Protein AF-0000000083466603 (afdb_homodimer)

Organism: Laodelphax striatellus (NCBI:txid195883)

InterPro domains:
  IPR038976 Protein snakeskin [PTHR36692] (3-126)
  IPR056677 Domain of unknown function DUF7775 [PF24985] (8-87)

Radius of gyration: 18.46 Å; Cα contacts (8 Å, |Δi|>4): 358; chains: 2; bounding box: 41×49×35 Å

Structure (mmCIF, N/CA/C/O backbone):
data_AF-0000000083466603-model_v1
#
loop_
_entity.id
_entity.type
_entity.pdbx_description
1 polymer 'DUF7775 domain-containing protein'
#
loop_
_atom_site.group_PDB
_atom_site.id
_atom_site.type_symbol
_atom_site.label_atom_id
_atom_site.label_alt_id
_atom_site.label_comp_id
_atom_site.label_asym_id
_atom_site.label_entity_id
_atom_site.label_seq_id
_atom_site.pdbx_PDB_ins_code
_atom_site.Cartn_x
_atom_site.Cartn_y
_atom_site.Cartn_z
_atom_site.occupancy
_atom_site.B_iso_or_equiv
_atom_site.auth_seq_id
_atom_site.auth_comp_id
_atom_site.auth_asym_id
_atom_site.auth_atom_id
_atom_site.pdbx_PDB_model_num
ATOM 1 N N . MET A 1 1 ? -15.195 -16.047 -21.062 1 52.66 1 MET A N 1
ATOM 2 C CA . MET A 1 1 ? -15.336 -17.016 -19.969 1 52.66 1 MET A CA 1
ATOM 3 C C . MET A 1 1 ? -16.391 -16.578 -18.969 1 52.66 1 MET A C 1
ATOM 5 O O . MET A 1 1 ? -16.625 -15.375 -18.797 1 52.66 1 MET A O 1
ATOM 9 N N . PRO A 1 2 ? -17.375 -17.344 -18.469 1 66.88 2 PRO A N 1
ATOM 10 C CA . PRO A 1 2 ? -18.359 -16.875 -17.5 1 66.88 2 PRO A CA 1
ATOM 11 C C . PRO A 1 2 ? -17.734 -16.188 -16.297 1 66.88 2 PRO A C 1
ATOM 13 O O . PRO A 1 2 ? -16.672 -16.594 -15.828 1 66.88 2 PRO A O 1
ATOM 16 N N . VAL A 1 3 ? -18.156 -15 -16.109 1 80 3 VAL A N 1
ATOM 17 C CA . VAL A 1 3 ? -17.656 -14.211 -14.984 1 80 3 VAL A CA 1
ATOM 18 C C . VAL A 1 3 ? -17.938 -14.953 -13.672 1 80 3 VAL A C 1
ATOM 20 O O . VAL A 1 3 ? -19.094 -15.211 -13.328 1 80 3 VAL A O 1
ATOM 23 N N . SER A 1 4 ? -16.859 -15.406 -13.023 1 90.38 4 SER A N 1
ATOM 24 C CA . SER A 1 4 ? -16.969 -16.141 -11.766 1 90.38 4 SER A CA 1
ATOM 25 C C . SER A 1 4 ? -17.312 -15.195 -10.617 1 90.38 4 SER A C 1
ATOM 27 O O . SER A 1 4 ? -17.219 -13.969 -10.758 1 90.38 4 SER A O 1
ATOM 29 N N . ARG A 1 5 ? -17.906 -15.711 -9.57 1 93.25 5 ARG A N 1
ATOM 30 C CA . ARG A 1 5 ? -18.156 -14.93 -8.359 1 93.25 5 ARG A CA 1
ATOM 31 C C . ARG A 1 5 ? -16.875 -14.273 -7.855 1 93.25 5 ARG A C 1
ATOM 33 O O . ARG A 1 5 ? -16.906 -13.133 -7.398 1 93.25 5 ARG A O 1
ATOM 40 N N . LEU A 1 6 ? -15.828 -14.922 -7.961 1 93.94 6 LEU A N 1
ATOM 41 C CA . LEU A 1 6 ? -14.539 -14.383 -7.539 1 93.94 6 LEU A CA 1
ATOM 42 C C . LEU A 1 6 ? -14.148 -13.172 -8.383 1 93.94 6 LEU A C 1
ATOM 44 O O . LEU A 1 6 ? -13.617 -12.195 -7.859 1 93.94 6 LEU A O 1
ATOM 48 N N . THR A 1 7 ? -14.375 -13.227 -9.633 1 95.12 7 THR A N 1
ATOM 49 C CA . THR A 1 7 ? -14.086 -12.102 -10.516 1 95.12 7 THR A CA 1
ATOM 50 C C . THR A 1 7 ? -14.898 -10.875 -10.109 1 95.12 7 THR A C 1
ATOM 52 O O . THR A 1 7 ? -14.375 -9.758 -10.102 1 95.12 7 THR A O 1
ATOM 55 N N . VAL A 1 8 ? -16.094 -11.102 -9.805 1 96.69 8 VAL A N 1
ATOM 56 C CA . VAL A 1 8 ? -16.984 -10.008 -9.406 1 96.69 8 VAL A CA 1
ATOM 57 C C . VAL A 1 8 ? -16.453 -9.367 -8.117 1 96.69 8 VAL A C 1
ATOM 59 O O . VAL A 1 8 ? -16.422 -8.141 -8 1 96.69 8 VAL A O 1
ATOM 62 N N . VAL A 1 9 ? -16.109 -10.125 -7.195 1 97.94 9 VAL A N 1
ATOM 63 C CA . VAL A 1 9 ? -15.625 -9.641 -5.91 1 97.94 9 VAL A CA 1
ATOM 64 C C . VAL A 1 9 ? -14.328 -8.852 -6.113 1 97.94 9 VAL A C 1
ATOM 66 O O . VAL A 1 9 ? -14.156 -7.766 -5.559 1 97.94 9 VAL A O 1
ATOM 69 N N . LYS A 1 10 ? -13.477 -9.391 -6.898 1 97.81 10 LYS A N 1
ATOM 70 C CA . LYS A 1 10 ? -12.211 -8.711 -7.156 1 97.81 10 LYS A CA 1
ATOM 71 C C . LYS A 1 10 ? -12.43 -7.402 -7.906 1 97.81 10 LYS A C 1
ATOM 73 O O . LYS A 1 10 ? -11.688 -6.434 -7.711 1 97.81 10 LYS A O 1
ATOM 78 N N . PHE A 1 11 ? -13.414 -7.379 -8.789 1 98.25 11 PHE A N 1
ATOM 79 C CA . PHE A 1 11 ? -13.758 -6.156 -9.508 1 98.25 11 PHE A CA 1
ATOM 80 C C . PHE A 1 11 ? -14.312 -5.109 -8.547 1 98.25 11 PHE A C 1
ATOM 82 O O . PHE A 1 11 ? -13.977 -3.928 -8.641 1 98.25 11 PHE A O 1
ATOM 89 N N . ALA A 1 12 ? -15.148 -5.504 -7.684 1 98.69 12 ALA A N 1
ATOM 90 C CA . ALA A 1 12 ? -15.688 -4.605 -6.664 1 98.69 12 ALA A CA 1
ATOM 91 C C . ALA A 1 12 ? -14.57 -4.039 -5.785 1 98.69 12 ALA A C 1
ATOM 93 O O . ALA A 1 12 ? -14.562 -2.844 -5.484 1 98.69 12 ALA A O 1
ATOM 94 N N . GLU A 1 13 ? -13.633 -4.883 -5.328 1 98.94 13 GLU A N 1
ATOM 95 C CA . GLU A 1 13 ? -12.477 -4.43 -4.562 1 98.94 13 GLU A CA 1
ATOM 96 C C . GLU A 1 13 ? -11.711 -3.342 -5.305 1 98.94 13 GLU A C 1
ATOM 98 O O . GLU A 1 13 ? -11.289 -2.35 -4.703 1 98.94 13 GLU A O 1
ATOM 103 N N . LEU A 1 14 ? -11.539 -3.559 -6.539 1 98.88 14 LEU A N 1
ATOM 104 C CA . LEU A 1 14 ? -10.75 -2.633 -7.348 1 98.88 14 LEU A CA 1
ATOM 105 C C . LEU A 1 14 ? -11.43 -1.269 -7.422 1 98.88 14 LEU A C 1
ATOM 107 O O . LEU A 1 14 ? -10.797 -0.242 -7.168 1 98.88 14 LEU A O 1
ATOM 111 N N . ILE A 1 15 ? -12.688 -1.208 -7.773 1 98.88 15 ILE A N 1
ATOM 112 C CA . ILE A 1 15 ? -13.422 0.044 -7.926 1 98.88 15 ILE A CA 1
ATOM 113 C C . ILE A 1 15 ? -13.445 0.795 -6.594 1 98.88 15 ILE A C 1
ATOM 115 O O . ILE A 1 15 ? -13.148 1.99 -6.543 1 98.88 15 ILE A O 1
ATOM 119 N N . LEU A 1 16 ? -13.766 0.105 -5.543 1 98.94 16 LEU A N 1
ATOM 120 C CA . LEU A 1 16 ? -13.844 0.742 -4.234 1 98.94 16 LEU A CA 1
ATOM 121 C C . LEU A 1 16 ? -12.484 1.291 -3.811 1 98.94 16 LEU A C 1
ATOM 123 O O . LEU A 1 16 ? -12.391 2.414 -3.309 1 98.94 16 LEU A O 1
ATOM 127 N N . ALA A 1 17 ? -11.414 0.474 -3.979 1 98.94 17 ALA A N 1
ATOM 128 C CA . ALA A 1 17 ? -10.078 0.918 -3.582 1 98.94 17 ALA A CA 1
ATOM 129 C C . ALA A 1 17 ? -9.695 2.205 -4.309 1 98.94 17 ALA A C 1
ATOM 131 O O . ALA A 1 17 ? -9.156 3.131 -3.697 1 98.94 17 ALA A O 1
ATOM 132 N N . ILE A 1 18 ? -9.977 2.348 -5.59 1 98.88 18 ILE A N 1
ATOM 133 C CA . ILE A 1 18 ? -9.617 3.514 -6.391 1 98.88 18 ILE A CA 1
ATOM 134 C C . ILE A 1 18 ? -10.438 4.723 -5.941 1 98.88 18 ILE A C 1
ATOM 136 O O . ILE A 1 18 ? -9.891 5.805 -5.719 1 98.88 18 ILE A O 1
ATOM 140 N N . VAL A 1 19 ? -11.703 4.559 -5.801 1 98.94 19 VAL A N 1
ATOM 141 C CA . VAL A 1 19 ? -12.594 5.648 -5.43 1 98.94 19 VAL A CA 1
ATOM 142 C C . VAL A 1 19 ? -12.219 6.176 -4.047 1 98.94 19 VAL A C 1
ATOM 144 O O . VAL A 1 19 ? -12.102 7.391 -3.85 1 98.94 19 VAL A O 1
ATOM 147 N N . ILE A 1 20 ? -11.992 5.285 -3.08 1 98.94 20 ILE A N 1
ATOM 148 C CA . ILE A 1 20 ? -11.672 5.695 -1.716 1 98.94 20 ILE A CA 1
ATOM 149 C C . ILE A 1 20 ? -10.328 6.414 -1.693 1 98.94 20 ILE A C 1
ATOM 151 O O . ILE A 1 20 ? -10.164 7.41 -0.985 1 98.94 20 ILE A O 1
ATOM 155 N N . ALA A 1 21 ? -9.352 5.902 -2.432 1 98.88 21 ALA A N 1
ATOM 156 C CA . ALA A 1 21 ? -8.055 6.559 -2.518 1 98.88 21 ALA A CA 1
ATOM 157 C C . ALA A 1 21 ? -8.188 7.984 -3.039 1 98.88 21 ALA A C 1
ATOM 159 O O . ALA A 1 21 ? -7.547 8.906 -2.529 1 98.88 21 ALA A O 1
ATOM 160 N N . PHE A 1 22 ? -9.016 8.18 -4.027 1 98.44 22 PHE A N 1
ATOM 161 C CA . PHE A 1 22 ? -9.219 9.5 -4.594 1 98.44 22 PHE A CA 1
ATOM 162 C C . PHE A 1 22 ? -9.898 10.422 -3.59 1 98.44 22 PHE A C 1
ATOM 164 O O . PHE A 1 22 ? -9.516 11.586 -3.441 1 98.44 22 PHE A O 1
ATOM 171 N N . ILE A 1 23 ? -10.914 9.945 -2.891 1 98.62 23 ILE A N 1
ATOM 172 C CA . ILE A 1 23 ? -11.617 10.75 -1.898 1 98.62 23 ILE A CA 1
ATOM 173 C C . ILE A 1 23 ? -10.656 11.141 -0.779 1 98.62 23 ILE A C 1
ATOM 175 O O . ILE A 1 23 ? -10.734 12.25 -0.245 1 98.62 23 ILE A O 1
ATOM 179 N N . HIS A 1 24 ? -9.781 10.234 -0.391 1 98.44 24 HIS A N 1
ATOM 180 C CA . HIS A 1 24 ? -8.852 10.516 0.697 1 98.44 24 HIS A CA 1
ATOM 181 C C . HIS A 1 24 ? -7.934 11.688 0.356 1 98.44 24 HIS A C 1
ATOM 183 O O . HIS A 1 24 ? -7.559 12.461 1.236 1 98.44 24 HIS A O 1
ATOM 189 N N . ASN A 1 25 ? -7.617 11.797 -0.947 1 96.81 25 ASN A N 1
ATOM 190 C CA . ASN A 1 25 ? -6.773 12.914 -1.354 1 96.81 25 ASN A CA 1
ATOM 191 C C . ASN A 1 25 ? -7.445 14.258 -1.071 1 96.81 25 ASN A C 1
ATOM 193 O O . ASN A 1 25 ? -6.77 15.242 -0.773 1 96.81 25 ASN A O 1
ATOM 197 N N . SER A 1 26 ? -8.75 14.359 -1.043 1 96.19 26 SER A N 1
ATOM 198 C CA . SER A 1 26 ? -9.492 15.594 -0.834 1 96.19 26 SER A CA 1
ATOM 199 C C . SER A 1 26 ? -9.938 15.734 0.618 1 96.19 26 SER A C 1
ATOM 201 O O . SER A 1 26 ? -10.492 16.766 1.008 1 96.19 26 SER A O 1
ATOM 203 N N . THR A 1 27 ? -9.766 14.672 1.359 1 97.38 27 THR A N 1
ATOM 204 C CA . THR A 1 27 ? -10.164 14.672 2.766 1 97.38 27 THR A CA 1
ATOM 205 C C . THR A 1 27 ? -9 14.227 3.648 1 97.38 27 THR A C 1
ATOM 207 O O . THR A 1 27 ? -9.18 13.391 4.539 1 97.38 27 THR A O 1
ATOM 210 N N . PHE A 1 28 ? -7.891 14.711 3.357 1 96.81 28 PHE A N 1
ATOM 211 C CA . PHE A 1 28 ? -6.668 14.305 4.043 1 96.81 28 PHE A CA 1
ATOM 212 C C . PHE A 1 28 ? -6.621 14.883 5.453 1 96.81 28 PHE A C 1
ATOM 214 O O . PHE A 1 28 ? -5.879 15.828 5.715 1 96.81 28 PHE A O 1
ATOM 221 N N . GLU A 1 29 ? -7.406 14.281 6.402 1 96 29 GLU A N 1
ATOM 222 C CA . GLU A 1 29 ? -7.551 14.703 7.793 1 96 29 GLU A CA 1
ATOM 223 C C . GLU A 1 29 ? -7.625 13.5 8.727 1 96 29 GLU A C 1
ATOM 225 O O . GLU A 1 29 ? -8.148 12.445 8.352 1 96 29 GLU A O 1
ATOM 230 N N . ALA A 1 30 ? -7.098 13.633 9.898 1 95.81 30 ALA A N 1
ATOM 231 C CA . ALA A 1 30 ? -7.199 12.656 10.984 1 95.81 30 ALA A CA 1
ATOM 232 C C . ALA A 1 30 ? -6.891 13.297 12.328 1 95.81 30 ALA A C 1
ATOM 234 O O . ALA A 1 30 ? -6.543 14.484 12.398 1 95.81 30 ALA A O 1
ATOM 235 N N . SER A 1 31 ? -7.102 12.516 13.367 1 94.75 31 SER A N 1
ATOM 236 C CA . SER A 1 31 ? -6.914 13.039 14.719 1 94.75 31 SER A CA 1
ATOM 237 C C . SER A 1 31 ? -5.434 13.18 15.055 1 94.75 31 SER A C 1
ATOM 239 O O . SER A 1 31 ? -5.062 13.961 15.938 1 94.75 31 SER A O 1
ATOM 241 N N . GLY A 1 32 ? -4.562 12.422 14.359 1 95.44 32 GLY A N 1
ATOM 242 C CA . GLY A 1 32 ? -3.131 12.469 14.602 1 95.44 32 GLY A CA 1
ATOM 243 C C . GLY A 1 32 ? -2.309 11.922 13.453 1 95.44 32 GLY A C 1
ATOM 244 O O . GLY A 1 32 ? -2.863 11.438 12.461 1 95.44 32 GLY A O 1
ATOM 245 N N . THR A 1 33 ? -1.053 12.039 13.547 1 95.31 33 THR A N 1
ATOM 246 C CA . THR A 1 33 ? -0.126 11.656 12.484 1 95.31 33 THR A CA 1
ATOM 247 C C . THR A 1 33 ? -0.183 10.156 12.227 1 95.31 33 THR A C 1
ATOM 249 O O . THR A 1 33 ? -0.12 9.719 11.07 1 95.31 33 THR A O 1
ATOM 252 N N . PHE A 1 34 ? -0.279 9.43 13.297 1 96.69 34 PHE A N 1
ATOM 253 C CA . PHE A 1 34 ? -0.33 7.98 13.133 1 96.69 34 PHE A CA 1
ATOM 254 C C . PHE A 1 34 ? -1.557 7.57 12.32 1 96.69 34 PHE A C 1
ATOM 256 O O . PHE A 1 34 ? -1.46 6.742 11.414 1 96.69 34 PHE A O 1
ATOM 263 N N . GLU A 1 35 ? -2.678 8.094 12.656 1 97.94 35 GLU A N 1
ATOM 264 C CA . GLU A 1 35 ? -3.906 7.777 11.938 1 97.94 35 GLU A CA 1
ATOM 265 C C . GLU A 1 35 ? -3.822 8.227 10.477 1 97.94 35 GLU A C 1
ATOM 267 O O . GLU A 1 35 ? -4.305 7.535 9.578 1 97.94 35 GLU A O 1
ATOM 272 N N . LEU A 1 36 ? -3.26 9.43 10.289 1 97.69 36 LEU A N 1
ATOM 273 C CA . LEU A 1 36 ? -3.098 9.93 8.93 1 97.69 36 LEU A CA 1
ATOM 274 C C . LEU A 1 36 ? -2.227 8.992 8.102 1 97.69 36 LEU A C 1
ATOM 276 O O . LEU A 1 36 ? -2.527 8.734 6.938 1 97.69 36 LEU A O 1
ATOM 280 N N . TYR A 1 37 ? -1.163 8.508 8.719 1 98.44 37 TYR A N 1
ATOM 281 C CA . TYR A 1 37 ? -0.258 7.559 8.078 1 98.44 37 TYR A CA 1
ATOM 282 C C . TYR A 1 37 ? -0.973 6.254 7.762 1 98.44 37 TYR A C 1
ATOM 284 O O . TYR A 1 37 ? -0.887 5.746 6.641 1 98.44 37 TYR A O 1
ATOM 292 N N . LEU A 1 38 ? -1.715 5.738 8.703 1 98.75 38 LEU A N 1
ATOM 293 C CA . LEU A 1 38 ? -2.445 4.488 8.539 1 98.75 38 LEU A CA 1
ATOM 294 C C . LEU A 1 38 ? -3.477 4.602 7.422 1 98.75 38 LEU A C 1
ATOM 296 O O . LEU A 1 38 ? -3.586 3.709 6.578 1 98.75 38 LEU A O 1
ATOM 300 N N . LEU A 1 39 ? -4.18 5.688 7.387 1 98.94 39 LEU A N 1
ATOM 301 C CA . LEU A 1 39 ? -5.199 5.895 6.371 1 98.94 39 LEU A CA 1
ATOM 302 C C . LEU A 1 39 ? -4.574 5.969 4.98 1 98.94 39 LEU A C 1
ATOM 304 O O . LEU A 1 39 ? -5.047 5.312 4.047 1 98.94 39 LEU A O 1
ATOM 308 N N . ALA A 1 40 ? -3.543 6.754 4.84 1 98.81 40 ALA A N 1
ATOM 309 C CA . ALA A 1 40 ? -2.896 6.93 3.541 1 98.81 40 ALA A CA 1
ATOM 310 C C . ALA A 1 40 ? -2.281 5.617 3.055 1 98.81 40 ALA A C 1
ATOM 312 O O . ALA A 1 40 ? -2.395 5.273 1.876 1 98.81 40 ALA A O 1
ATOM 313 N N . ALA A 1 41 ? -1.606 4.93 3.965 1 98.88 41 ALA A N 1
ATOM 314 C CA . ALA A 1 41 ? -1.047 3.619 3.646 1 98.88 41 ALA A CA 1
ATOM 315 C C . ALA A 1 41 ? -2.141 2.645 3.221 1 98.88 41 ALA A C 1
ATOM 317 O O . ALA A 1 41 ? -1.959 1.874 2.275 1 98.88 41 ALA A O 1
ATOM 318 N N . THR A 1 42 ? -3.217 2.633 3.945 1 98.94 42 THR A N 1
ATOM 319 C CA . THR A 1 42 ? -4.324 1.737 3.639 1 98.94 42 THR A CA 1
ATOM 320 C C . THR A 1 42 ? -4.918 2.057 2.27 1 98.94 42 THR A C 1
ATOM 322 O O . THR A 1 42 ? -4.965 1.192 1.392 1 98.94 42 THR A O 1
ATOM 325 N N . PHE A 1 43 ? -5.277 3.287 2.049 1 98.94 43 PHE A N 1
ATOM 326 C CA . PHE A 1 43 ? -6.035 3.648 0.856 1 98.94 43 PHE A CA 1
ATOM 327 C C . PHE A 1 43 ? -5.133 3.672 -0.372 1 98.94 43 PHE A C 1
ATOM 329 O O . PHE A 1 43 ? -5.504 3.16 -1.431 1 98.94 43 PHE A O 1
ATOM 336 N N . GLY A 1 44 ? -4.031 4.273 -0.261 1 98.88 44 GLY A N 1
ATOM 337 C CA . GLY A 1 44 ? -3.111 4.277 -1.386 1 98.88 44 GLY A CA 1
ATOM 338 C C . GLY A 1 44 ? -2.445 2.936 -1.619 1 98.88 44 GLY A C 1
ATOM 339 O O . GLY A 1 44 ? -2.324 2.488 -2.762 1 98.88 44 GLY A O 1
ATOM 340 N N . GLY A 1 45 ? -1.95 2.342 -0.489 1 98.88 45 GLY A N 1
ATOM 341 C CA . GLY A 1 45 ? -1.294 1.049 -0.586 1 98.88 45 GLY A CA 1
ATOM 342 C C . GLY A 1 45 ? -2.189 -0.033 -1.159 1 98.88 45 GLY A C 1
ATOM 343 O O . GLY A 1 45 ? -1.792 -0.753 -2.078 1 98.88 45 GLY A O 1
ATOM 344 N N . PHE A 1 46 ? -3.387 -0.14 -0.695 1 98.94 46 PHE A N 1
ATOM 345 C CA . PHE A 1 46 ? -4.266 -1.215 -1.139 1 98.94 46 PHE A CA 1
ATOM 346 C C . PHE A 1 46 ? -4.84 -0.912 -2.52 1 98.94 46 PHE A C 1
ATOM 348 O O . PHE A 1 46 ? -5.289 -1.818 -3.223 1 98.94 46 PHE A O 1
ATOM 355 N N . ALA A 1 47 ? -4.879 0.36 -2.955 1 98.94 47 ALA A N 1
ATOM 356 C CA . ALA A 1 47 ? -5.172 0.592 -4.367 1 98.94 47 ALA A CA 1
ATOM 357 C C . ALA A 1 47 ? -4.164 -0.128 -5.262 1 98.94 47 ALA A C 1
ATOM 359 O O . ALA A 1 47 ? -4.551 -0.803 -6.219 1 98.94 47 ALA A O 1
ATOM 360 N N . ILE A 1 48 ? -2.91 -0.067 -4.914 1 98.94 48 ILE A N 1
ATOM 361 C CA . ILE A 1 48 ? -1.86 -0.717 -5.691 1 98.94 48 ILE A CA 1
ATOM 362 C C . ILE A 1 48 ? -1.996 -2.234 -5.574 1 98.94 48 ILE A C 1
ATOM 364 O O . ILE A 1 48 ? -1.921 -2.949 -6.574 1 98.94 48 ILE A O 1
ATOM 368 N N . ILE A 1 49 ? -2.221 -2.75 -4.34 1 98.94 49 ILE A N 1
ATOM 369 C CA . ILE A 1 49 ? -2.316 -4.184 -4.086 1 98.94 49 ILE A CA 1
ATOM 370 C C . ILE A 1 49 ? -3.455 -4.777 -4.91 1 98.94 49 ILE A C 1
ATOM 372 O O . ILE A 1 49 ? -3.281 -5.805 -5.574 1 98.94 49 ILE A O 1
ATOM 376 N N . VAL A 1 50 ? -4.59 -4.137 -4.941 1 98.88 50 VAL A N 1
ATOM 377 C CA . VAL A 1 50 ? -5.77 -4.711 -5.586 1 98.88 50 VAL A CA 1
ATOM 378 C C . VAL A 1 50 ? -5.629 -4.602 -7.102 1 98.88 50 VAL A C 1
ATOM 380 O O . VAL A 1 50 ? -6.094 -5.477 -7.84 1 98.88 50 VAL A O 1
ATOM 383 N N . ILE A 1 51 ? -5 -3.523 -7.617 1 98.88 51 ILE A N 1
ATOM 384 C CA . ILE A 1 51 ? -4.707 -3.469 -9.047 1 98.88 51 ILE A CA 1
ATOM 385 C C . ILE A 1 51 ? -3.846 -4.664 -9.438 1 98.88 51 ILE A C 1
ATOM 387 O O . ILE A 1 51 ? -4.125 -5.336 -10.438 1 98.88 51 ILE A O 1
ATOM 391 N N . GLY A 1 52 ? -2.805 -5.016 -8.695 1 98.5 52 GLY A N 1
ATOM 392 C CA . GLY A 1 52 ? -1.936 -6.148 -8.969 1 98.5 52 GLY A CA 1
ATOM 393 C C . GLY A 1 52 ? -2.662 -7.48 -8.938 1 98.5 52 GLY A C 1
ATOM 394 O O . GLY A 1 52 ? -2.514 -8.297 -9.852 1 98.5 52 GLY A O 1
ATOM 395 N N . THR A 1 53 ? -3.408 -7.715 -7.898 1 98.06 53 THR A N 1
ATOM 396 C CA . THR A 1 53 ? -4.102 -8.992 -7.777 1 98.06 53 THR A CA 1
ATOM 397 C C . THR A 1 53 ? -5.164 -9.141 -8.859 1 98.06 53 THR A C 1
ATOM 399 O O . THR A 1 53 ? -5.402 -10.242 -9.359 1 98.06 53 THR A O 1
ATOM 402 N N . PHE A 1 54 ? -5.82 -7.996 -9.203 1 97.5 54 PHE A N 1
ATOM 403 C CA . PHE A 1 54 ? -6.812 -8.023 -10.273 1 97.5 54 PHE A CA 1
ATOM 404 C C . PHE A 1 54 ? -6.156 -8.328 -11.617 1 97.5 54 PHE A C 1
ATOM 406 O O . PHE A 1 54 ? -6.695 -9.094 -12.422 1 97.5 54 PHE A O 1
ATOM 413 N N . LEU A 1 55 ? -5.023 -7.707 -11.875 1 96.5 55 LEU A N 1
ATOM 414 C CA . LEU A 1 55 ? -4.266 -7.988 -13.094 1 96.5 55 LEU A CA 1
ATOM 415 C C . LEU A 1 55 ? -3.928 -9.469 -13.188 1 96.5 55 LEU A C 1
ATOM 417 O O . LEU A 1 55 ? -4.074 -10.078 -14.258 1 96.5 55 LEU A O 1
ATOM 421 N N . GLY A 1 56 ? -3.457 -10.078 -12.109 1 96.31 56 GLY A N 1
ATOM 422 C CA . GLY A 1 56 ? -3.207 -11.516 -12.094 1 96.31 56 GLY A CA 1
ATOM 423 C C . GLY A 1 56 ? -4.445 -12.336 -12.383 1 96.31 56 GLY A C 1
ATOM 424 O O . GLY A 1 56 ? -4.391 -13.305 -13.148 1 96.31 56 GLY A O 1
ATOM 425 N N . HIS A 1 57 ? -5.488 -11.953 -11.805 1 95.12 57 HIS A N 1
ATOM 426 C CA . HIS A 1 57 ? -6.742 -12.688 -11.945 1 95.12 57 HIS A CA 1
ATOM 427 C C . HIS A 1 57 ? -7.238 -12.656 -13.383 1 95.12 57 HIS A C 1
ATOM 429 O O . HIS A 1 57 ? -7.562 -13.703 -13.953 1 95.12 57 HIS A O 1
ATOM 435 N N . ILE A 1 58 ? -7.238 -11.594 -14.031 1 94.31 58 ILE A N 1
ATOM 436 C CA . ILE A 1 58 ? -7.867 -11.453 -15.344 1 94.31 58 ILE A CA 1
ATOM 437 C C . ILE A 1 58 ? -6.934 -11.992 -16.422 1 94.31 58 ILE A C 1
ATOM 439 O O . ILE A 1 58 ? -7.367 -12.273 -17.547 1 94.31 58 ILE A O 1
ATOM 443 N N . THR A 1 59 ? -5.66 -12.102 -16.109 1 94.56 59 THR A N 1
ATOM 444 C CA . THR A 1 59 ? -4.719 -12.625 -17.094 1 94.56 59 THR A CA 1
ATOM 445 C C . THR A 1 59 ? -4.562 -14.133 -16.938 1 94.56 59 THR A C 1
ATOM 447 O O . THR A 1 59 ? -3.738 -14.75 -17.609 1 94.56 59 THR A O 1
ATOM 450 N N . GLY A 1 60 ? -5.289 -14.727 -16.016 1 93.75 60 GLY A N 1
ATOM 451 C CA . GLY A 1 60 ? -5.293 -16.172 -15.867 1 93.75 60 GLY A CA 1
ATOM 452 C C . GLY A 1 60 ? -4.168 -16.688 -14.984 1 93.75 60 GLY A C 1
ATOM 453 O O . GLY A 1 60 ? -3.914 -17.891 -14.938 1 93.75 60 GLY A O 1
ATOM 454 N N . ASN A 1 61 ? -3.416 -15.82 -14.375 1 94.81 61 ASN A N 1
ATOM 455 C CA . ASN A 1 61 ? -2.34 -16.156 -13.453 1 94.81 61 ASN A CA 1
ATOM 456 C C . ASN A 1 61 ? -2.555 -15.508 -12.086 1 94.81 61 ASN A C 1
ATOM 458 O O . ASN A 1 61 ? -1.751 -14.68 -11.648 1 94.81 61 ASN A O 1
ATOM 462 N N . PRO A 1 62 ? -3.588 -15.922 -11.461 1 95.12 62 PRO A N 1
ATOM 463 C CA . PRO A 1 62 ? -3.895 -15.305 -10.172 1 95.12 62 PRO A CA 1
ATOM 464 C C . PRO A 1 62 ? -2.801 -15.539 -9.133 1 95.12 62 PRO A C 1
ATOM 466 O O . PRO A 1 62 ? -2.047 -16.516 -9.234 1 95.12 62 PRO A O 1
ATOM 469 N N . VAL A 1 63 ? -2.771 -14.594 -8.219 1 96.12 63 VAL A N 1
ATOM 470 C CA . VAL A 1 63 ? -1.865 -14.758 -7.09 1 96.12 63 VAL A CA 1
ATOM 471 C C . VAL A 1 63 ? -2.227 -16.031 -6.324 1 96.12 63 VAL A C 1
ATOM 473 O O . VAL A 1 63 ? -3.398 -16.406 -6.254 1 96.12 63 VAL A O 1
ATOM 476 N N . ASN A 1 64 ? -1.222 -16.734 -5.879 1 95 64 ASN A N 1
ATOM 477 C CA . ASN A 1 64 ? -1.477 -17.953 -5.113 1 95 64 ASN A CA 1
ATOM 478 C C . ASN A 1 64 ? -2.373 -17.672 -3.91 1 95 64 ASN A C 1
ATOM 480 O O . ASN A 1 64 ? -2.385 -16.562 -3.377 1 95 64 ASN A O 1
ATOM 484 N N . ARG A 1 65 ? -3 -18.656 -3.479 1 94.31 65 ARG A N 1
ATOM 485 C CA . ARG A 1 65 ? -4.059 -18.547 -2.48 1 94.31 65 ARG A CA 1
ATOM 486 C C . ARG A 1 65 ? -3.512 -18.016 -1.161 1 94.31 65 ARG A C 1
ATOM 488 O O . ARG A 1 65 ? -4.156 -17.188 -0.504 1 94.31 65 ARG A O 1
ATOM 495 N N . SER A 1 66 ? -2.428 -18.5 -0.721 1 95.19 66 SER A N 1
ATOM 496 C CA . SER A 1 66 ? -1.882 -18.078 0.569 1 95.19 66 SER A CA 1
ATOM 497 C C . SER A 1 66 ? -1.588 -16.578 0.59 1 95.19 66 SER A C 1
ATOM 499 O O . SER A 1 66 ? -1.893 -15.898 1.569 1 95.19 66 SER A O 1
ATOM 501 N N . VAL A 1 67 ? -0.969 -16.078 -0.453 1 97.69 67 VAL A N 1
ATOM 502 C CA . VAL A 1 67 ? -0.654 -14.656 -0.564 1 97.69 67 VAL A CA 1
ATOM 503 C C . VAL A 1 67 ? -1.944 -13.852 -0.68 1 97.69 67 VAL A C 1
ATOM 505 O O . VAL A 1 67 ? -2.084 -12.797 -0.053 1 97.69 67 VAL A O 1
ATOM 508 N N . ASP A 1 68 ? -2.867 -14.336 -1.455 1 97.88 68 ASP A N 1
ATOM 509 C CA . ASP A 1 68 ? -4.152 -13.656 -1.6 1 97.88 68 ASP A CA 1
ATOM 510 C C . ASP A 1 68 ? -4.879 -13.57 -0.261 1 97.88 68 ASP A C 1
ATOM 512 O O . ASP A 1 68 ? -5.457 -12.531 0.071 1 97.88 68 ASP A O 1
ATOM 516 N N . LEU A 1 69 ? -4.918 -14.664 0.487 1 97.94 69 LEU A N 1
ATOM 517 C CA . LEU A 1 69 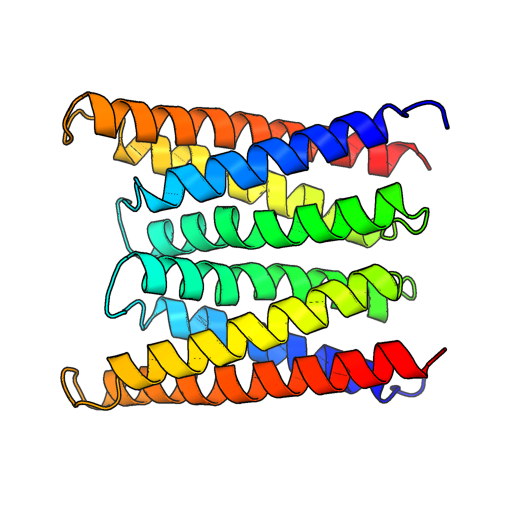? -5.562 -14.664 1.797 1 97.94 69 LEU A CA 1
ATOM 518 C C . LEU A 1 69 ? -4.879 -13.68 2.738 1 97.94 69 LEU A C 1
ATOM 520 O O . LEU A 1 69 ? -5.547 -13.008 3.531 1 97.94 69 LEU A O 1
ATOM 524 N N . PHE A 1 70 ? -3.586 -13.602 2.676 1 98.56 70 PHE A N 1
ATOM 525 C CA . PHE A 1 70 ? -2.854 -12.617 3.465 1 98.56 70 PHE A CA 1
ATOM 526 C C . PHE A 1 70 ? -3.346 -11.211 3.164 1 98.56 70 PHE A C 1
ATOM 528 O O . PHE A 1 70 ? -3.67 -10.453 4.078 1 98.56 70 PHE A O 1
ATOM 535 N N . TYR A 1 71 ? -3.381 -10.781 1.889 1 98.75 71 TYR A N 1
ATOM 536 C CA . TYR A 1 71 ? -3.834 -9.445 1.518 1 98.75 71 TYR A CA 1
ATOM 537 C C . TYR A 1 71 ? -5.285 -9.227 1.927 1 98.75 71 TYR A C 1
ATOM 539 O O . TYR A 1 71 ? -5.664 -8.125 2.336 1 98.75 71 TYR A O 1
ATOM 547 N N . CYS A 1 72 ? -6.082 -10.234 1.853 1 98.88 72 CYS A N 1
ATOM 548 C CA . CYS A 1 72 ? -7.484 -10.109 2.24 1 98.88 72 CYS A CA 1
ATOM 549 C C . CYS A 1 72 ? -7.613 -9.828 3.73 1 98.88 72 CYS A C 1
ATOM 551 O O . CYS A 1 72 ? -8.375 -8.945 4.133 1 98.88 72 CYS A O 1
ATOM 553 N N . VAL A 1 73 ? -6.926 -10.523 4.539 1 98.81 73 VAL A N 1
ATOM 554 C CA . VAL A 1 73 ? -7.027 -10.375 5.988 1 98.81 73 VAL A CA 1
ATOM 555 C C . VAL A 1 73 ? -6.492 -9.008 6.402 1 98.81 73 VAL A C 1
ATOM 557 O O . VAL A 1 73 ? -7.156 -8.273 7.141 1 98.81 73 VAL A O 1
ATOM 560 N N . VAL A 1 74 ? -5.266 -8.648 5.914 1 98.94 74 VAL A N 1
ATOM 561 C CA . VAL A 1 74 ? -4.668 -7.363 6.246 1 98.94 74 VAL A CA 1
ATOM 562 C C . VAL A 1 74 ? -5.555 -6.23 5.727 1 98.94 74 VAL A C 1
ATOM 564 O O . VAL A 1 74 ? -5.777 -5.238 6.426 1 98.94 74 VAL A O 1
ATOM 567 N N . GLY A 1 75 ? -6.074 -6.348 4.496 1 98.94 75 GLY A N 1
ATOM 568 C CA . GLY A 1 75 ? -6.977 -5.355 3.932 1 98.94 75 GLY A CA 1
ATOM 569 C C . GLY A 1 75 ? -8.242 -5.168 4.75 1 98.94 75 GLY A C 1
ATOM 570 O O . GLY A 1 75 ? -8.656 -4.035 5.012 1 98.94 75 GLY A O 1
ATOM 571 N N . ALA A 1 76 ? -8.844 -6.23 5.176 1 98.94 76 ALA A N 1
ATOM 572 C CA . ALA A 1 76 ? -10.055 -6.141 5.98 1 98.94 76 ALA A CA 1
ATOM 573 C C . ALA A 1 76 ? -9.812 -5.367 7.27 1 98.94 76 ALA A C 1
ATOM 575 O O . ALA A 1 76 ? -10.547 -4.434 7.594 1 98.94 76 ALA A O 1
ATOM 576 N N . ILE A 1 77 ? -8.758 -5.699 7.969 1 98.94 77 ILE A N 1
ATOM 577 C CA . ILE A 1 77 ? -8.438 -5.066 9.242 1 98.94 77 ILE A CA 1
ATOM 578 C C . ILE A 1 77 ? -8.172 -3.576 9.031 1 98.94 77 ILE A C 1
ATOM 580 O O . ILE A 1 77 ? -8.75 -2.73 9.711 1 98.94 77 ILE A O 1
ATOM 584 N N . LEU A 1 78 ? -7.387 -3.258 8.078 1 98.94 78 LEU A N 1
ATOM 585 C CA . LEU A 1 78 ? -6.949 -1.879 7.879 1 98.94 78 LEU A CA 1
ATOM 586 C C . LEU A 1 78 ? -8.102 -1.015 7.367 1 98.94 78 LEU A C 1
ATOM 588 O O . LEU A 1 78 ? -8.219 0.151 7.754 1 98.94 78 LEU A O 1
ATOM 592 N N . TYR A 1 79 ? -8.93 -1.559 6.465 1 98.94 79 TYR A N 1
ATOM 593 C CA . TYR A 1 79 ? -10.039 -0.759 5.961 1 98.94 79 TYR A CA 1
ATOM 594 C C . TYR A 1 79 ? -11.094 -0.547 7.043 1 98.94 79 TYR A C 1
ATOM 596 O O . TYR A 1 79 ? -11.711 0.516 7.113 1 98.94 79 TYR A O 1
ATOM 604 N N . ILE A 1 80 ? -11.336 -1.489 7.867 1 98.94 80 ILE A N 1
ATOM 605 C CA . ILE A 1 80 ? -12.289 -1.324 8.953 1 98.94 80 ILE A CA 1
ATOM 606 C C . ILE A 1 80 ? -11.758 -0.304 9.961 1 98.94 80 ILE A C 1
ATOM 608 O O . ILE A 1 80 ? -12.5 0.572 10.414 1 98.94 80 ILE A O 1
ATOM 612 N N . LEU A 1 81 ? -10.492 -0.396 10.336 1 98.88 81 LEU A N 1
ATOM 613 C CA . LEU A 1 81 ? -9.883 0.613 11.195 1 98.88 81 LEU A CA 1
ATOM 614 C C . LEU A 1 81 ? -9.961 1.993 10.547 1 98.88 81 LEU A C 1
ATOM 616 O O . LEU A 1 81 ? -10.242 2.984 11.227 1 98.88 81 LEU A O 1
ATOM 620 N N . SER A 1 82 ? -9.695 2.055 9.273 1 98.94 82 SER A N 1
ATOM 621 C CA . S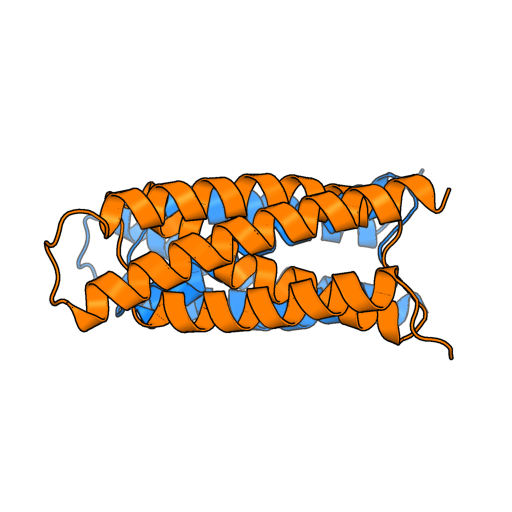ER A 1 82 ? -9.734 3.324 8.555 1 98.94 82 SER A CA 1
ATOM 622 C C . SER A 1 82 ? -11.141 3.912 8.547 1 98.94 82 SER A C 1
ATOM 624 O O . SER A 1 82 ? -11.312 5.129 8.625 1 98.94 82 SER A O 1
ATOM 626 N N . ALA A 1 83 ? -12.141 3.041 8.391 1 98.88 83 ALA A N 1
ATOM 627 C CA . ALA A 1 83 ? -13.531 3.484 8.508 1 98.88 83 ALA A CA 1
ATOM 628 C C . ALA A 1 83 ? -13.789 4.145 9.859 1 98.88 83 ALA A C 1
ATOM 630 O O . ALA A 1 83 ? -14.367 5.227 9.93 1 98.88 83 ALA A O 1
ATOM 631 N N . TYR A 1 84 ? -13.336 3.486 10.836 1 98.75 84 TYR A N 1
ATOM 632 C CA . TYR A 1 84 ? -13.523 3.979 12.195 1 98.75 84 TYR A CA 1
ATOM 633 C C . TYR A 1 84 ? -12.844 5.328 12.383 1 98.75 84 TYR A C 1
ATOM 635 O O . TYR A 1 84 ? -13.453 6.273 12.883 1 98.75 84 TYR A O 1
ATOM 643 N N . PHE A 1 85 ? -11.578 5.512 12.055 1 98.5 85 PHE A N 1
ATOM 644 C CA . PHE A 1 85 ? -10.836 6.75 12.234 1 98.5 85 PHE A CA 1
ATOM 645 C C . PHE A 1 85 ? -11.445 7.879 11.414 1 98.5 85 PHE A C 1
ATOM 647 O O . PHE A 1 85 ? -11.492 9.023 11.867 1 98.5 85 PHE A O 1
ATOM 654 N N . SER A 1 86 ? -11.875 7.547 10.203 1 98.25 86 SER A N 1
ATOM 655 C CA . SER A 1 86 ? -12.5 8.562 9.367 1 98.25 86 SER A CA 1
ATOM 656 C C . SER A 1 86 ? -13.828 9.023 9.961 1 98.25 86 SER A C 1
ATOM 658 O O . SER A 1 86 ? -14.133 10.219 9.961 1 98.25 86 SER A O 1
ATOM 660 N N . TYR A 1 87 ? -14.57 8.047 10.438 1 98.19 87 TYR A N 1
ATOM 661 C CA . TYR A 1 87 ? -15.82 8.406 11.094 1 98.19 87 TYR A CA 1
ATOM 662 C C . TYR A 1 87 ? -15.578 9.344 12.266 1 98.19 87 TYR A C 1
ATOM 664 O O . TYR A 1 87 ? -16.25 10.359 12.406 1 98.19 87 TYR A O 1
ATOM 672 N N . GLN A 1 88 ? -14.664 9.023 13.109 1 97.06 88 GLN A N 1
ATOM 673 C CA . GLN A 1 88 ? -14.359 9.82 14.289 1 97.06 88 GLN A CA 1
ATOM 674 C C . GLN A 1 88 ? -13.945 11.234 13.906 1 97.06 88 GLN A C 1
ATOM 676 O O . GLN A 1 88 ? -14.258 12.195 14.625 1 97.06 88 GLN A O 1
ATOM 681 N N . ARG A 1 89 ? -13.266 11.391 12.805 1 96.44 89 ARG A N 1
ATOM 682 C CA . ARG A 1 89 ? -12.742 12.695 12.414 1 96.44 89 ARG A CA 1
ATOM 683 C C . ARG A 1 89 ? -13.836 13.578 11.836 1 96.44 89 ARG A C 1
ATOM 685 O O . ARG A 1 89 ? -13.828 14.797 12.023 1 96.44 89 ARG A O 1
ATOM 692 N N . PHE A 1 90 ? -14.859 12.953 11.258 1 96.56 90 PHE A N 1
ATOM 693 C CA . PHE A 1 90 ? -15.742 13.773 10.43 1 96.56 90 PHE A CA 1
ATOM 694 C C . PHE A 1 90 ? -17.156 13.797 11.008 1 96.56 90 PHE A C 1
ATOM 696 O O . PHE A 1 90 ? -17.984 14.594 10.578 1 96.56 90 PHE A O 1
ATOM 703 N N . GLN A 1 91 ? -17.547 13.031 11.953 1 93.81 91 GLN A N 1
ATOM 704 C CA . GLN A 1 91 ? -18.906 12.961 12.508 1 93.81 91 GLN A CA 1
ATOM 705 C C . GLN A 1 91 ? -19.203 14.188 13.367 1 93.81 91 GLN A C 1
ATOM 707 O O . GLN A 1 91 ? -20.375 14.531 13.586 1 93.81 91 GLN A O 1
ATOM 712 N N . GLY A 1 92 ? -18.406 15.102 13.734 1 85.56 92 GLY A N 1
ATOM 713 C CA . GLY A 1 92 ? -18.562 16.109 14.766 1 85.56 92 GLY A CA 1
ATOM 714 C C . GLY A 1 92 ? -18.609 17.531 14.211 1 85.56 92 GLY A C 1
ATOM 715 O O . GLY A 1 92 ? -18.703 18.5 14.961 1 85.56 92 GLY A O 1
ATOM 716 N N . TRP A 1 93 ? -18.844 17.75 12.977 1 68.25 93 TRP A N 1
ATOM 717 C CA . TRP A 1 93 ? -19.172 19.047 12.367 1 68.25 93 TRP A CA 1
ATOM 718 C C . TRP A 1 93 ? -18.031 20.031 12.547 1 68.25 93 TRP A C 1
ATOM 720 O O . TRP A 1 93 ? -18.266 21.219 12.812 1 68.25 93 TRP A O 1
ATOM 730 N N . THR A 1 94 ? -16.922 19.672 12.508 1 84.31 94 THR A N 1
ATOM 731 C CA . THR A 1 94 ? -15.805 20.594 12.562 1 84.31 94 THR A CA 1
ATOM 732 C C . THR A 1 94 ? -15.492 21.156 11.18 1 84.31 94 THR A C 1
ATOM 734 O O . THR A 1 94 ? -14.828 22.188 11.055 1 84.31 94 THR A O 1
ATOM 737 N N . TYR A 1 95 ? -16.078 20.547 10.25 1 89.81 95 TYR A N 1
ATOM 738 C CA . TYR A 1 95 ? -15.844 20.938 8.867 1 89.81 95 TYR A CA 1
ATOM 739 C C . TYR A 1 95 ? -17.125 21.453 8.211 1 89.81 95 TYR A C 1
ATOM 741 O O . TYR A 1 95 ? -18.203 21.297 8.766 1 89.81 95 TYR A O 1
ATOM 749 N N . ASP A 1 96 ? -16.875 22.172 7.129 1 92.94 96 ASP A N 1
ATOM 750 C CA . ASP A 1 96 ? -18.078 22.5 6.355 1 92.94 96 ASP A CA 1
ATOM 751 C C . ASP A 1 96 ? -18.812 21.234 5.945 1 92.94 96 ASP A C 1
ATOM 753 O O . ASP A 1 96 ? -18.219 20.156 5.863 1 92.94 96 ASP A O 1
ATOM 757 N N . LYS A 1 97 ? -20.094 21.438 5.68 1 93 97 LYS A N 1
ATOM 758 C CA . LYS A 1 97 ? -21 20.297 5.492 1 93 97 LYS A CA 1
ATOM 759 C C . LYS A 1 97 ? -20.547 19.422 4.324 1 93 97 LYS A C 1
ATOM 761 O O . LYS A 1 97 ? -20.547 18.203 4.422 1 93 97 LYS A O 1
ATOM 766 N N . SER A 1 98 ? -20.219 19.984 3.236 1 95.38 98 SER A N 1
ATOM 767 C CA . SER A 1 98 ? -19.812 19.219 2.051 1 95.38 98 SER A CA 1
ATOM 768 C C . SER A 1 98 ? -18.562 18.406 2.311 1 95.38 98 SER A C 1
ATOM 770 O O . SER A 1 98 ? -18.5 17.219 1.952 1 95.38 98 SER A O 1
ATOM 772 N N . HIS A 1 99 ? -17.594 19 2.932 1 95.62 99 HIS A N 1
ATOM 773 C CA . HIS A 1 99 ? -16.344 18.328 3.266 1 95.62 99 HIS A CA 1
ATOM 774 C C . HIS A 1 99 ? -16.578 17.234 4.309 1 95.62 99 HIS A C 1
ATOM 776 O O . HIS A 1 99 ? -16.047 16.125 4.18 1 95.62 99 HIS A O 1
ATOM 782 N N . ALA A 1 100 ? -17.344 17.5 5.324 1 96.12 100 ALA A N 1
ATOM 783 C CA . ALA A 1 100 ? -17.672 16.531 6.355 1 96.12 100 ALA A CA 1
ATOM 784 C C . ALA A 1 100 ? -18.391 15.328 5.754 1 96.12 100 ALA A C 1
ATOM 786 O O . ALA A 1 100 ? -18.094 14.18 6.09 1 96.12 100 ALA A O 1
ATOM 787 N N . ASN A 1 101 ? -19.328 15.602 4.871 1 96.5 101 ASN A N 1
ATOM 788 C CA . ASN A 1 101 ? -20.062 14.523 4.223 1 96.5 101 ASN A CA 1
ATOM 789 C C . ASN A 1 101 ? -19.156 13.656 3.357 1 96.5 101 ASN A C 1
ATOM 791 O O . ASN A 1 101 ? -19.344 12.438 3.283 1 96.5 101 ASN A O 1
ATOM 795 N N . LEU A 1 102 ? -18.219 14.289 2.686 1 97.69 102 LEU A N 1
ATOM 796 C CA . LEU A 1 102 ? -17.281 13.539 1.873 1 97.69 102 LEU A CA 1
ATOM 797 C C . LEU A 1 102 ? -16.406 12.633 2.744 1 97.69 102 LEU A C 1
ATOM 799 O O . LEU A 1 102 ? -16.141 11.484 2.383 1 97.69 102 LEU A O 1
ATOM 803 N N . GLY A 1 103 ? -15.945 13.148 3.877 1 97.75 103 GLY A N 1
ATOM 804 C CA . GLY A 1 103 ? -15.211 12.336 4.828 1 97.75 103 GLY A CA 1
ATOM 805 C C . GLY A 1 103 ? -16.016 11.172 5.371 1 97.75 103 GLY A C 1
ATOM 806 O O . GLY A 1 103 ? -15.492 10.062 5.516 1 97.75 103 GLY A O 1
ATOM 807 N N . LEU A 1 104 ? -17.281 11.375 5.656 1 98.25 104 LEU A N 1
ATOM 808 C CA . LEU A 1 104 ? -18.141 10.312 6.152 1 98.25 104 LEU A CA 1
ATOM 809 C C . LEU A 1 104 ? -18.438 9.289 5.055 1 98.25 104 LEU A C 1
ATOM 811 O O . LEU A 1 104 ? -18.578 8.094 5.332 1 98.25 104 LEU A O 1
ATOM 815 N N . THR A 1 105 ? -18.578 9.781 3.816 1 98.75 105 THR A N 1
ATOM 816 C CA . THR A 1 105 ? -18.703 8.867 2.688 1 98.75 105 THR A CA 1
ATOM 817 C C . THR A 1 105 ? -17.484 7.973 2.58 1 98.75 105 THR A C 1
ATOM 819 O O . THR A 1 105 ? -17.609 6.758 2.4 1 98.75 105 THR A O 1
ATOM 822 N N . LYS A 1 106 ? -16.297 8.57 2.656 1 98.81 106 LYS A N 1
ATOM 823 C CA . LYS A 1 106 ? -15.055 7.797 2.686 1 98.81 106 LYS A CA 1
ATOM 824 C C . LYS A 1 106 ? -15.086 6.746 3.793 1 98.81 106 LYS A C 1
ATOM 826 O O . LYS A 1 106 ? -14.656 5.609 3.59 1 98.81 106 LYS A O 1
ATOM 831 N N . SER A 1 107 ? -15.586 7.137 4.973 1 98.81 107 SER A N 1
ATOM 832 C CA . SER A 1 107 ? -15.727 6.211 6.094 1 98.81 107 SER A CA 1
ATOM 833 C C . SER A 1 107 ? -16.641 5.047 5.738 1 98.81 107 SER A C 1
ATOM 835 O O . SER A 1 107 ? -16.281 3.883 5.934 1 98.81 107 SER A O 1
ATOM 837 N N . ALA A 1 108 ? -17.734 5.332 5.203 1 98.94 108 ALA A N 1
ATOM 838 C CA . ALA A 1 108 ? -18.703 4.305 4.863 1 98.94 108 ALA A CA 1
ATOM 839 C C . ALA A 1 108 ? -18.172 3.359 3.797 1 98.94 108 ALA A C 1
ATOM 841 O O . ALA A 1 108 ? -18.281 2.139 3.924 1 98.94 108 ALA A O 1
ATOM 842 N N . LEU A 1 109 ? -17.609 3.893 2.781 1 98.94 109 LEU A N 1
ATOM 843 C CA . LEU A 1 109 ? -17.062 3.074 1.706 1 98.94 109 LEU A CA 1
ATOM 844 C C . LEU A 1 109 ? -15.914 2.215 2.211 1 98.94 109 LEU A C 1
ATOM 846 O O . LEU A 1 109 ? -15.727 1.087 1.75 1 98.94 109 LEU A O 1
ATOM 850 N N . SER A 1 110 ? -15.141 2.738 3.104 1 98.94 110 SER A N 1
ATOM 851 C CA . SER A 1 110 ? -14.047 1.968 3.689 1 98.94 110 SER A CA 1
ATOM 852 C C . SER A 1 110 ? -14.578 0.757 4.453 1 98.94 110 SER A C 1
ATOM 854 O O . SER A 1 110 ? -13.992 -0.328 4.383 1 98.94 110 SER A O 1
ATOM 856 N N . LEU A 1 111 ? -15.625 0.995 5.164 1 98.94 111 LEU A N 1
ATOM 857 C CA . LEU A 1 111 ? -16.219 -0.132 5.867 1 98.94 111 LEU A CA 1
ATOM 858 C C . LEU A 1 111 ? -16.703 -1.196 4.883 1 98.94 111 LEU A C 1
ATOM 860 O O . LEU A 1 111 ? -16.469 -2.389 5.09 1 98.94 111 LEU A O 1
ATOM 864 N N . ILE A 1 112 ? -17.344 -0.81 3.844 1 98.94 112 ILE A N 1
ATOM 865 C CA . ILE A 1 112 ? -17.812 -1.725 2.805 1 98.94 112 ILE A CA 1
ATOM 866 C C . ILE A 1 112 ? -16.625 -2.471 2.207 1 98.94 112 ILE A C 1
ATOM 868 O O . ILE A 1 112 ? -16.672 -3.689 2.031 1 98.94 112 ILE A O 1
ATOM 872 N N . GLN A 1 113 ? -15.586 -1.763 1.898 1 98.94 113 GLN A N 1
ATOM 873 C CA . GLN A 1 113 ? -14.391 -2.389 1.342 1 98.94 113 GLN A CA 1
ATOM 874 C C . GLN A 1 113 ? -13.82 -3.439 2.293 1 98.94 113 GLN A C 1
ATOM 876 O O . GLN A 1 113 ? -13.367 -4.496 1.855 1 98.94 113 GLN A O 1
ATOM 881 N N . GLY A 1 114 ? -13.789 -3.119 3.625 1 98.94 114 GLY A N 1
ATOM 882 C CA . GLY A 1 114 ? -13.383 -4.125 4.594 1 98.94 114 GLY A CA 1
ATOM 883 C C . GLY A 1 114 ? -14.211 -5.398 4.512 1 98.94 114 GLY A C 1
ATOM 884 O O . GLY A 1 114 ? -13.664 -6.5 4.555 1 98.94 114 GLY A O 1
ATOM 885 N N . ILE A 1 115 ? -15.453 -5.281 4.328 1 98.94 115 ILE A N 1
ATOM 886 C CA . ILE A 1 115 ? -16.359 -6.418 4.199 1 98.94 115 ILE A CA 1
ATOM 887 C C . ILE A 1 115 ? -16.078 -7.156 2.895 1 98.94 115 ILE A C 1
ATOM 889 O O . ILE A 1 115 ? -16.078 -8.391 2.861 1 98.94 115 ILE A O 1
ATOM 893 N N . VAL A 1 116 ? -15.867 -6.449 1.823 1 98.94 116 VAL A N 1
ATOM 894 C CA . VAL A 1 116 ? -15.57 -7.066 0.535 1 98.94 116 VAL A CA 1
ATOM 895 C C . VAL A 1 116 ? -14.297 -7.91 0.65 1 98.94 116 VAL A C 1
ATOM 897 O O . VAL A 1 11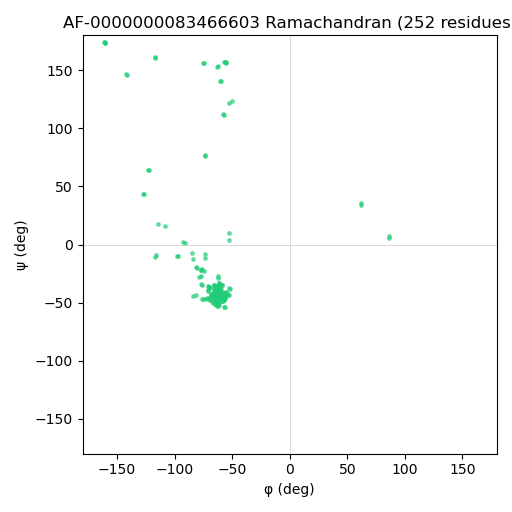6 ? -14.227 -9.008 0.089 1 98.94 116 VAL A O 1
ATOM 900 N N . PHE A 1 117 ? -13.32 -7.43 1.391 1 98.94 117 PHE A N 1
ATOM 901 C CA . PHE A 1 117 ? -12.102 -8.203 1.597 1 98.94 117 PHE A CA 1
ATOM 902 C C . PHE A 1 117 ? -12.391 -9.469 2.387 1 98.94 117 PHE A C 1
ATOM 904 O O . PHE A 1 117 ? -11.781 -10.516 2.141 1 98.94 117 PHE A O 1
ATOM 911 N N . ILE A 1 118 ? -13.258 -9.383 3.348 1 98.81 118 ILE A N 1
ATOM 912 C CA . ILE A 1 118 ? -13.633 -10.57 4.109 1 98.81 118 ILE A CA 1
ATOM 913 C C . ILE A 1 118 ? -14.289 -11.594 3.186 1 98.81 118 ILE A C 1
ATOM 915 O O . ILE A 1 118 ? -13.938 -12.773 3.209 1 98.81 118 ILE A O 1
ATOM 919 N N . VAL A 1 119 ? -15.195 -11.195 2.363 1 98.56 119 VAL A N 1
ATOM 920 C CA . VAL A 1 119 ? -15.891 -12.062 1.416 1 98.56 119 VAL A CA 1
ATOM 921 C C . VAL A 1 119 ? -14.875 -12.68 0.446 1 98.56 119 VAL A C 1
ATOM 923 O O . VAL A 1 119 ? -14.914 -13.883 0.18 1 98.56 119 VAL A O 1
ATOM 926 N N . ASP A 1 120 ? -14.008 -11.859 -0.068 1 98.31 120 ASP A N 1
ATOM 927 C CA . ASP A 1 120 ? -12.969 -12.352 -0.969 1 98.31 120 ASP A CA 1
ATOM 928 C C . ASP A 1 120 ? -12.141 -13.445 -0.306 1 98.31 120 ASP A C 1
ATOM 930 O O . ASP A 1 120 ? -11.828 -14.461 -0.932 1 98.31 120 ASP A O 1
ATOM 934 N N . GLY A 1 121 ? -11.781 -13.188 0.923 1 97.69 121 GLY A N 1
ATOM 935 C CA . GLY A 1 121 ? -11.023 -14.18 1.66 1 97.69 121 GLY A CA 1
ATOM 936 C C . GLY A 1 121 ? -11.734 -15.516 1.773 1 97.69 121 GLY A C 1
ATOM 937 O O . GLY A 1 121 ? -11.117 -16.578 1.636 1 97.69 121 GLY A O 1
ATOM 938 N N . PHE A 1 122 ? -13.008 -15.469 2.018 1 96.56 122 PHE A N 1
ATOM 939 C 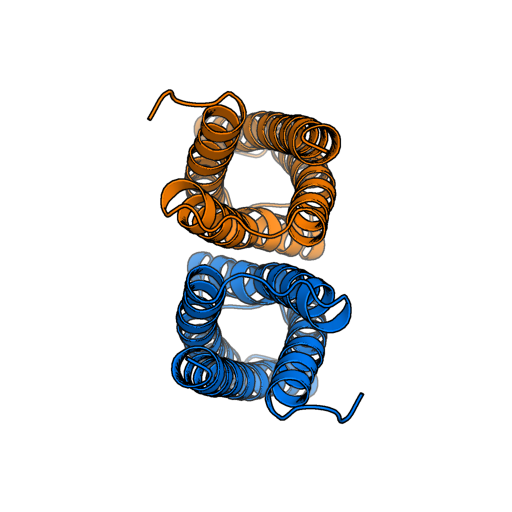CA . PHE A 1 122 ? -13.812 -16.688 2.109 1 96.56 122 PHE A CA 1
ATOM 940 C C . PHE A 1 122 ? -13.805 -17.438 0.784 1 96.56 122 PHE A C 1
ATOM 942 O O . PHE A 1 122 ? -13.633 -18.656 0.758 1 96.56 122 PHE A O 1
ATOM 949 N N . PHE A 1 123 ? -13.969 -16.734 -0.317 1 94.62 123 PHE A N 1
ATOM 950 C CA . PHE A 1 123 ? -13.969 -17.375 -1.626 1 94.62 123 PHE A CA 1
ATOM 951 C C . PHE A 1 123 ? -12.594 -17.953 -1.945 1 94.62 123 PHE A C 1
ATOM 953 O O . PHE A 1 123 ? -12.484 -19.016 -2.543 1 94.62 123 PHE A O 1
ATOM 960 N N . THR A 1 124 ? -11.602 -17.188 -1.603 1 92.62 124 THR A N 1
ATOM 961 C CA . THR A 1 124 ? -10.234 -17.641 -1.833 1 92.62 124 THR A CA 1
ATOM 962 C C . THR A 1 124 ? -9.938 -18.891 -1.01 1 92.62 124 THR A C 1
ATOM 964 O O . THR A 1 124 ? -9.289 -19.828 -1.497 1 92.62 124 THR A O 1
ATOM 967 N N . PHE A 1 125 ? -10.414 -18.938 0.201 1 88.5 125 PHE A N 1
ATOM 968 C CA . PHE A 1 125 ? -10.195 -20.062 1.105 1 88.5 125 PHE A CA 1
ATOM 969 C C . PHE A 1 125 ? -10.961 -21.297 0.642 1 88.5 125 PHE A C 1
ATOM 971 O O . PHE A 1 125 ? -10.453 -22.422 0.707 1 88.5 125 PHE A O 1
ATOM 978 N N . LYS A 1 126 ? -12.188 -21.219 0.089 1 85.81 126 LYS A N 1
ATOM 979 C CA . LYS A 1 126 ? -13.07 -22.312 -0.255 1 85.81 126 LYS A CA 1
ATOM 980 C C . LYS A 1 126 ? -12.727 -22.891 -1.624 1 85.81 126 LYS A C 1
ATOM 982 O O . LYS A 1 126 ? -12.945 -24.078 -1.878 1 85.81 126 LYS A O 1
ATOM 987 N N . LEU A 1 127 ? -12.5 -22.125 -2.543 1 67.25 127 LEU A N 1
ATOM 988 C CA . LEU A 1 127 ? -12.164 -22.656 -3.854 1 67.25 127 LEU A CA 1
ATOM 989 C C . LEU A 1 127 ? -11 -23.656 -3.746 1 67.25 127 LEU A C 1
ATOM 991 O O . LEU A 1 127 ? -10.734 -24.406 -4.688 1 67.25 127 LEU A O 1
ATOM 995 N N . GLU A 1 128 ? -10.492 -24 -2.588 1 47.72 128 GLU A N 1
ATOM 996 C CA . GLU A 1 128 ? -9.758 -25.25 -2.424 1 47.72 128 GLU A CA 1
ATOM 997 C C . GLU A 1 128 ? -10.586 -26.266 -1.653 1 47.72 128 GLU A C 1
ATOM 999 O O . GLU A 1 128 ? -11.367 -25.906 -0.775 1 47.72 128 GLU A O 1
ATOM 1004 N N . MET B 1 1 ? 17.219 -25.219 1.481 1 52.66 1 MET B N 1
ATOM 1005 C CA . MET B 1 1 ? 17.391 -25 0.047 1 52.66 1 MET B CA 1
ATOM 1006 C C . MET B 1 1 ? 18.406 -23.891 -0.225 1 52.66 1 MET B C 1
ATOM 1008 O O . MET B 1 1 ? 18.562 -22.984 0.59 1 52.66 1 MET B O 1
ATOM 1012 N N . PRO B 1 2 ? 19.359 -23.953 -1.124 1 66.81 2 PRO B N 1
ATOM 1013 C CA . PRO B 1 2 ? 20.312 -22.875 -1.366 1 66.81 2 PRO B CA 1
ATOM 1014 C C . PRO B 1 2 ? 19.641 -21.531 -1.613 1 66.81 2 PRO B C 1
ATOM 1016 O O . PRO B 1 2 ? 18.578 -21.469 -2.244 1 66.81 2 PRO B O 1
ATOM 1019 N N . VAL B 1 3 ? 20 -20.625 -0.784 1 79.94 3 VAL B N 1
ATOM 1020 C CA . VAL B 1 3 ? 19.453 -19.266 -0.902 1 79.94 3 VAL B CA 1
ATOM 1021 C C . VAL B 1 3 ? 19.75 -18.719 -2.293 1 79.94 3 VAL B C 1
ATOM 1023 O O . VAL B 1 3 ? 20.906 -18.547 -2.67 1 79.94 3 VAL B O 1
ATOM 1026 N N . SER B 1 4 ? 18.688 -18.562 -3.086 1 90.12 4 SER B N 1
ATOM 1027 C CA . SER B 1 4 ? 18.828 -18.031 -4.441 1 90.12 4 SER B CA 1
ATOM 1028 C C . SER B 1 4 ? 19.062 -16.531 -4.43 1 90.12 4 SER B C 1
ATOM 1030 O O . SER B 1 4 ? 18.875 -15.875 -3.402 1 90.12 4 SER B O 1
ATOM 1032 N N . ARG B 1 5 ? 19.672 -16.016 -5.477 1 93.19 5 ARG B N 1
ATOM 1033 C CA . ARG B 1 5 ? 19.828 -14.57 -5.637 1 93.19 5 ARG B CA 1
ATOM 1034 C C . ARG B 1 5 ? 18.484 -13.852 -5.488 1 93.19 5 ARG B C 1
ATOM 1036 O O . ARG B 1 5 ? 18.422 -12.773 -4.895 1 93.19 5 ARG B O 1
ATOM 1043 N N . LEU B 1 6 ? 17.484 -14.406 -5.969 1 93.62 6 LEU B N 1
ATOM 1044 C CA . LEU B 1 6 ? 16.156 -13.828 -5.867 1 93.62 6 LEU B CA 1
ATOM 1045 C C . LEU B 1 6 ? 15.703 -13.75 -4.414 1 93.62 6 LEU B C 1
ATOM 1047 O O . LEU B 1 6 ? 15.086 -12.766 -4 1 93.62 6 LEU B O 1
ATOM 1051 N N . THR B 1 7 ? 15.961 -14.742 -3.654 1 94.94 7 THR B N 1
ATOM 1052 C CA . THR B 1 7 ? 15.617 -14.742 -2.238 1 94.94 7 THR B CA 1
ATOM 1053 C C . THR B 1 7 ? 16.328 -13.602 -1.512 1 94.94 7 THR B C 1
ATOM 1055 O O . THR B 1 7 ? 15.727 -12.922 -0.671 1 94.94 7 THR B O 1
ATOM 1058 N N . VAL B 1 8 ? 17.531 -13.414 -1.842 1 96.56 8 VAL B N 1
ATOM 1059 C CA . VAL B 1 8 ? 18.328 -12.359 -1.214 1 96.56 8 VAL B CA 1
ATOM 1060 C C . VAL B 1 8 ? 17.719 -10.992 -1.55 1 96.56 8 VAL B C 1
ATOM 1062 O O . VAL B 1 8 ? 17.594 -10.133 -0.676 1 96.56 8 VAL B O 1
ATOM 1065 N N . VAL B 1 9 ? 17.406 -10.781 -2.73 1 97.94 9 VAL B N 1
ATOM 1066 C CA . VAL B 1 9 ? 16.844 -9.508 -3.182 1 97.94 9 VAL B CA 1
ATOM 1067 C C . VAL B 1 9 ? 15.5 -9.266 -2.492 1 97.94 9 VAL B C 1
ATOM 1069 O O . VAL B 1 9 ? 15.242 -8.164 -2.004 1 97.94 9 VAL B O 1
ATOM 1072 N N . LYS B 1 10 ? 14.703 -10.266 -2.439 1 97.75 10 LYS B N 1
ATOM 1073 C CA . LYS B 1 10 ? 13.398 -10.125 -1.797 1 97.75 10 LYS B CA 1
ATOM 1074 C C . LYS B 1 10 ? 13.547 -9.875 -0.299 1 97.75 10 LYS B C 1
ATOM 1076 O O . LYS B 1 10 ? 12.742 -9.164 0.3 1 97.75 10 LYS B O 1
ATOM 1081 N N . PHE B 1 11 ? 14.547 -10.477 0.295 1 98.12 11 PHE B N 1
ATOM 1082 C CA . PHE B 1 11 ? 14.828 -10.242 1.708 1 98.12 11 PHE B CA 1
ATOM 1083 C C . PHE B 1 11 ? 15.281 -8.805 1.939 1 98.12 11 PHE B C 1
ATOM 1085 O O . PHE B 1 11 ? 14.859 -8.164 2.904 1 98.12 11 PHE B O 1
ATOM 1092 N N . ALA B 1 12 ? 16.125 -8.328 1.124 1 98.69 12 ALA B N 1
ATOM 1093 C CA . ALA B 1 12 ? 16.562 -6.938 1.2 1 98.69 12 ALA B CA 1
ATOM 1094 C C . ALA B 1 12 ? 15.391 -5.977 1.046 1 98.69 12 ALA B C 1
ATOM 1096 O O . ALA B 1 12 ? 15.281 -4.996 1.784 1 98.69 12 ALA B O 1
ATOM 1097 N N . GLU B 1 13 ? 14.492 -6.211 0.068 1 98.94 13 GLU B N 1
ATOM 1098 C CA . GLU B 1 13 ? 13.281 -5.414 -0.109 1 98.94 13 GLU B CA 1
ATOM 1099 C C . GLU B 1 13 ? 12.461 -5.359 1.177 1 98.94 13 GLU B C 1
ATOM 1101 O O . GLU B 1 13 ? 11.961 -4.301 1.554 1 98.94 13 GLU B O 1
ATOM 1106 N N . LEU B 1 14 ? 12.352 -6.469 1.768 1 98.88 14 LEU B N 1
ATOM 1107 C CA . LEU B 1 14 ? 11.531 -6.57 2.969 1 98.88 14 LEU B CA 1
ATOM 1108 C C . LEU B 1 14 ? 12.109 -5.727 4.098 1 98.88 14 LEU B C 1
ATOM 1110 O O . LEU B 1 14 ? 11.391 -4.934 4.715 1 98.88 14 LEU B O 1
ATOM 1114 N N . ILE B 1 15 ? 13.375 -5.875 4.422 1 98.88 15 ILE B N 1
ATOM 1115 C CA . ILE B 1 15 ? 14.023 -5.16 5.516 1 98.88 15 ILE B CA 1
ATOM 1116 C C . ILE B 1 15 ? 13.945 -3.656 5.262 1 98.88 15 ILE B C 1
ATOM 1118 O O . ILE B 1 15 ? 13.562 -2.889 6.148 1 98.88 15 ILE B O 1
ATOM 1122 N N . LEU B 1 16 ? 14.297 -3.244 4.07 1 98.94 16 LEU B N 1
ATOM 1123 C CA . LEU B 1 16 ? 14.289 -1.821 3.746 1 98.94 16 LEU B CA 1
ATOM 1124 C C . LEU B 1 16 ? 12.883 -1.243 3.861 1 98.94 16 LEU B C 1
ATOM 1126 O O . LEU B 1 16 ? 12.695 -0.156 4.41 1 98.94 16 LEU B O 1
ATOM 1130 N N . ALA B 1 17 ? 11.867 -1.964 3.309 1 98.94 17 ALA B N 1
ATOM 1131 C CA . ALA B 1 17 ? 10.492 -1.472 3.361 1 98.94 17 ALA B CA 1
ATOM 1132 C C . ALA B 1 17 ? 10.039 -1.257 4.805 1 98.94 17 ALA B C 1
ATOM 1134 O O . ALA B 1 17 ? 9.422 -0.239 5.121 1 98.94 17 ALA B O 1
ATOM 1135 N N . ILE B 1 18 ? 10.359 -2.15 5.723 1 98.88 18 ILE B N 1
ATOM 1136 C CA . ILE B 1 18 ? 9.945 -2.064 7.121 1 98.88 18 ILE B CA 1
ATOM 1137 C C . ILE B 1 18 ? 10.664 -0.902 7.801 1 98.88 18 ILE B C 1
ATOM 1139 O O . ILE B 1 18 ? 10.039 -0.09 8.484 1 98.88 18 ILE B O 1
ATOM 1143 N N . VAL B 1 19 ? 11.93 -0.811 7.621 1 98.94 19 VAL B N 1
ATOM 1144 C CA . VAL B 1 19 ? 12.734 0.226 8.266 1 98.94 19 VAL B CA 1
ATOM 1145 C C . VAL B 1 19 ? 12.266 1.603 7.793 1 98.94 19 VAL B C 1
ATOM 1147 O O . VAL B 1 19 ? 12.055 2.504 8.609 1 98.94 19 VAL B O 1
ATOM 1150 N N . ILE B 1 20 ? 12.062 1.781 6.484 1 98.94 20 ILE B N 1
ATOM 1151 C CA . ILE B 1 20 ? 11.672 3.074 5.938 1 98.94 20 ILE B CA 1
ATOM 1152 C C . ILE B 1 20 ? 10.273 3.445 6.438 1 98.94 20 ILE B C 1
ATOM 1154 O O . ILE B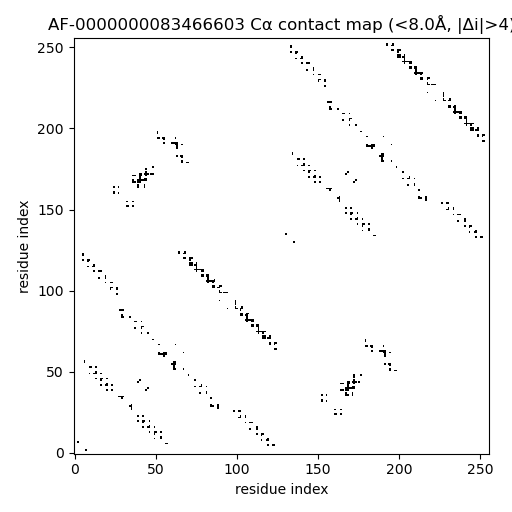 1 20 ? 10.016 4.605 6.766 1 98.94 20 ILE B O 1
ATOM 1158 N N . ALA B 1 21 ? 9.375 2.484 6.477 1 98.88 21 ALA B N 1
ATOM 1159 C CA . ALA B 1 21 ? 8.031 2.734 6.992 1 98.88 21 ALA B CA 1
ATOM 1160 C C . ALA B 1 21 ? 8.086 3.229 8.438 1 98.88 21 ALA B C 1
ATOM 1162 O O . ALA B 1 21 ? 7.359 4.152 8.812 1 98.88 21 ALA B O 1
ATOM 1163 N N . PHE B 1 22 ? 8.938 2.637 9.234 1 98.38 22 PHE B N 1
ATOM 1164 C CA . PHE B 1 22 ? 9.062 3.041 10.633 1 98.38 22 PHE B CA 1
ATOM 1165 C C . PHE B 1 22 ? 9.641 4.445 10.734 1 98.38 22 PHE B C 1
ATOM 1167 O O . PHE B 1 22 ? 9.164 5.262 11.531 1 98.38 22 PHE B O 1
ATOM 1174 N N . ILE B 1 23 ? 10.648 4.77 9.953 1 98.62 23 ILE B N 1
ATOM 1175 C CA . ILE B 1 23 ? 11.258 6.098 9.977 1 98.62 23 ILE B CA 1
ATOM 1176 C C . ILE B 1 23 ? 10.227 7.141 9.547 1 98.62 23 ILE B C 1
ATOM 1178 O O . ILE B 1 23 ? 10.211 8.258 10.078 1 98.62 23 ILE B O 1
ATOM 1182 N N . HIS B 1 24 ? 9.414 6.805 8.562 1 98.38 24 HIS B N 1
ATOM 1183 C CA . HIS B 1 24 ? 8.43 7.758 8.055 1 98.38 24 HIS B CA 1
ATOM 1184 C C . HIS B 1 24 ? 7.445 8.156 9.148 1 98.38 24 HIS B C 1
ATOM 1186 O O . HIS B 1 24 ? 6.984 9.305 9.188 1 98.38 24 HIS B O 1
ATOM 1192 N N . ASN B 1 25 ? 7.168 7.203 10.039 1 96.56 25 ASN B N 1
ATOM 1193 C CA . ASN B 1 25 ? 6.258 7.527 11.133 1 96.56 25 ASN B CA 1
ATOM 1194 C C . ASN B 1 25 ? 6.816 8.641 12.016 1 96.56 25 ASN B C 1
ATOM 1196 O O . ASN B 1 25 ? 6.059 9.445 12.562 1 96.56 25 ASN B O 1
ATOM 1200 N N . SER B 1 26 ? 8.109 8.805 12.133 1 96 26 SER B N 1
ATOM 1201 C CA . SER B 1 26 ? 8.75 9.805 12.992 1 96 26 SER B CA 1
ATOM 1202 C C . SER B 1 26 ? 9.133 11.047 12.195 1 96 26 SER B C 1
ATOM 1204 O O . SER B 1 26 ? 9.57 12.047 12.773 1 96 26 SER B O 1
ATOM 1206 N N . THR B 1 27 ? 9.023 10.938 10.906 1 97.25 27 THR B N 1
ATOM 1207 C CA . THR B 1 27 ? 9.367 12.055 10.031 1 97.25 27 THR B CA 1
ATOM 1208 C C . THR B 1 27 ? 8.211 12.383 9.094 1 97.25 27 THR B C 1
ATOM 1210 O O . THR B 1 27 ? 8.414 12.562 7.891 1 97.25 27 THR B O 1
ATOM 1213 N N . PHE B 1 28 ? 7.086 12.391 9.609 1 96.62 28 PHE B N 1
ATOM 1214 C CA . PHE B 1 28 ? 5.871 12.578 8.828 1 96.62 28 PHE B CA 1
ATOM 1215 C C . PHE B 1 28 ? 5.734 14.031 8.391 1 96.62 28 PHE B C 1
ATOM 1217 O O . PHE B 1 28 ? 4.922 14.781 8.945 1 96.62 28 PHE B O 1
ATOM 1224 N N . GLU B 1 29 ? 6.52 14.445 7.332 1 95.75 29 GLU B N 1
ATOM 1225 C CA . GLU B 1 29 ? 6.582 15.797 6.789 1 95.75 29 GLU B CA 1
ATOM 1226 C C . GLU B 1 29 ? 6.707 15.781 5.27 1 95.75 29 GLU B C 1
ATOM 1228 O O . GLU B 1 29 ? 7.309 14.867 4.703 1 95.75 29 GLU B O 1
ATOM 1233 N N . ALA B 1 30 ? 6.137 16.75 4.629 1 95.62 30 ALA B N 1
ATOM 1234 C CA . ALA B 1 30 ? 6.273 16.984 3.191 1 95.62 30 ALA B CA 1
ATOM 1235 C C . ALA B 1 30 ? 5.891 18.422 2.834 1 95.62 30 ALA B C 1
ATOM 1237 O O . ALA B 1 30 ? 5.457 19.188 3.695 1 95.62 30 ALA B O 1
ATOM 1238 N N . SER B 1 31 ? 6.117 18.734 1.583 1 94.62 31 SER B N 1
ATOM 1239 C CA . SER B 1 31 ? 5.859 20.109 1.135 1 94.62 31 SER B CA 1
ATOM 1240 C C . SER B 1 31 ? 4.363 20.359 0.955 1 94.62 31 SER B C 1
ATOM 1242 O O . SER B 1 31 ? 3.916 21.5 0.944 1 94.62 31 SER B O 1
ATOM 1244 N N . GLY B 1 32 ? 3.57 19.281 0.783 1 95.38 32 GLY B N 1
ATOM 1245 C CA . GLY B 1 32 ? 2.133 19.406 0.595 1 95.38 32 GLY B CA 1
ATOM 1246 C C . GLY B 1 32 ? 1.386 18.109 0.87 1 95.38 32 GLY B C 1
ATOM 1247 O O . GLY B 1 32 ? 2 17.078 1.142 1 95.38 32 GLY B O 1
ATOM 1248 N N . THR B 1 33 ? 0.128 18.156 0.845 1 95.38 33 THR B N 1
ATOM 1249 C CA . THR B 1 33 ? -0.741 17.031 1.188 1 95.38 33 THR B CA 1
ATOM 1250 C C . THR B 1 33 ? -0.564 15.891 0.195 1 95.38 33 THR B C 1
ATOM 1252 O O . THR B 1 33 ? -0.561 14.719 0.583 1 95.38 33 THR B O 1
ATOM 1255 N N . PHE B 1 34 ? -0.437 16.266 -1.044 1 96.69 34 PHE B N 1
ATOM 1256 C CA . PHE B 1 34 ? -0.271 15.227 -2.061 1 96.69 34 PHE B CA 1
ATOM 1257 C C . PHE B 1 34 ? 1.004 14.43 -1.817 1 96.69 34 PHE B C 1
ATOM 1259 O O . PHE B 1 34 ? 0.995 13.203 -1.887 1 96.69 34 PHE B O 1
ATOM 1266 N N . GLU B 1 35 ? 2.07 15.102 -1.585 1 97.94 35 GLU B N 1
ATOM 1267 C CA . GLU B 1 35 ? 3.338 14.43 -1.327 1 97.94 35 GLU B CA 1
ATOM 1268 C C . GLU B 1 35 ? 3.264 13.57 -0.063 1 97.94 35 GLU B C 1
ATOM 1270 O O . GLU B 1 35 ? 3.818 12.477 -0.016 1 97.94 35 GLU B O 1
ATOM 1275 N N . LEU B 1 36 ? 2.619 14.141 0.956 1 97.62 36 LEU B N 1
ATOM 1276 C CA . LEU B 1 36 ? 2.463 13.398 2.203 1 97.62 36 LEU B CA 1
ATOM 1277 C C . LEU B 1 36 ? 1.69 12.109 1.972 1 97.62 36 LEU B C 1
ATOM 1279 O O . LEU B 1 36 ? 2.049 11.062 2.514 1 97.62 36 LEU B O 1
ATOM 1283 N N . TYR B 1 37 ? 0.647 12.211 1.18 1 98.5 37 TYR B N 1
ATOM 1284 C CA . TYR B 1 37 ? -0.169 11.055 0.819 1 98.5 37 TYR B CA 1
ATOM 1285 C C . TYR B 1 37 ? 0.646 10.031 0.033 1 98.5 37 TYR B C 1
ATOM 1287 O O . TYR B 1 37 ? 0.628 8.844 0.347 1 98.5 37 TYR B O 1
ATOM 1295 N N . LEU B 1 38 ? 1.395 10.484 -0.933 1 98.75 38 LEU B N 1
ATOM 1296 C CA . LEU B 1 38 ? 2.215 9.617 -1.774 1 98.75 38 LEU B CA 1
ATOM 1297 C C . LEU B 1 38 ? 3.271 8.898 -0.945 1 98.75 38 LEU B C 1
ATOM 1299 O O . LEU B 1 38 ? 3.471 7.691 -1.102 1 98.75 38 LEU B O 1
ATOM 1303 N N . LEU B 1 39 ? 3.889 9.602 -0.066 1 98.94 39 LEU B N 1
ATOM 1304 C CA . LEU B 1 39 ? 4.926 9.016 0.776 1 98.94 39 LEU B CA 1
ATOM 1305 C C . LEU B 1 39 ? 4.34 7.938 1.685 1 98.94 39 LEU B 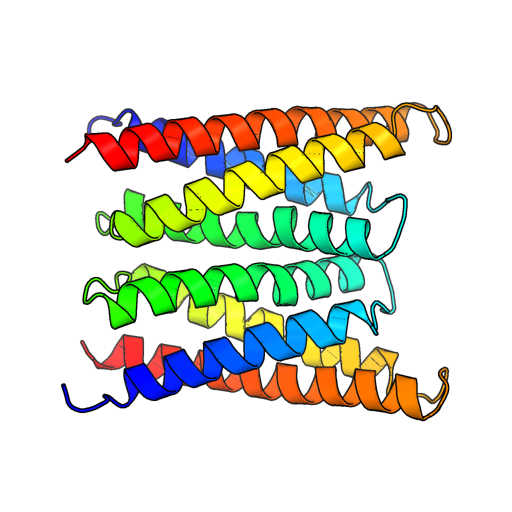C 1
ATOM 1307 O O . LEU B 1 39 ? 4.887 6.836 1.781 1 98.94 39 LEU B O 1
ATOM 1311 N N . ALA B 1 40 ? 3.26 8.25 2.35 1 98.81 40 ALA B N 1
ATOM 1312 C CA . ALA B 1 40 ? 2.643 7.305 3.279 1 98.81 40 ALA B CA 1
ATOM 1313 C C . ALA B 1 40 ? 2.141 6.062 2.549 1 98.81 40 ALA B C 1
ATOM 1315 O O . ALA B 1 40 ? 2.32 4.941 3.025 1 98.81 40 ALA B O 1
ATOM 1316 N N . ALA B 1 41 ? 1.492 6.289 1.423 1 98.88 41 ALA B N 1
ATOM 1317 C CA . ALA B 1 41 ? 1.037 5.184 0.585 1 98.88 41 ALA B CA 1
ATOM 1318 C C . ALA B 1 41 ? 2.211 4.316 0.135 1 98.88 41 ALA B C 1
ATOM 1320 O O . ALA B 1 41 ? 2.115 3.088 0.128 1 98.88 41 ALA B O 1
ATOM 1321 N N . THR B 1 42 ? 3.256 4.941 -0.298 1 98.94 42 THR B N 1
ATOM 1322 C CA . THR B 1 42 ? 4.434 4.219 -0.762 1 98.94 42 THR B CA 1
ATOM 1323 C C . THR B 1 42 ? 5.043 3.396 0.369 1 98.94 42 THR B C 1
ATOM 1325 O O . THR B 1 42 ? 5.184 2.178 0.251 1 98.94 42 THR B O 1
ATOM 1328 N N . PHE B 1 43 ? 5.32 4.027 1.475 1 98.94 43 PHE B N 1
ATOM 1329 C CA . PHE B 1 43 ? 6.09 3.381 2.531 1 98.94 43 PHE B CA 1
ATOM 1330 C C . PHE B 1 43 ? 5.23 2.377 3.289 1 98.94 43 PHE B C 1
ATOM 1332 O O . PHE B 1 43 ? 5.672 1.259 3.566 1 98.94 43 PHE B O 1
ATOM 1339 N N . GLY B 1 44 ? 4.09 2.76 3.648 1 98.88 44 GLY B N 1
ATOM 1340 C CA . GLY B 1 44 ? 3.209 1.818 4.324 1 98.88 44 GLY B CA 1
ATOM 1341 C C . GLY B 1 44 ? 2.656 0.75 3.402 1 98.88 44 GLY B C 1
ATOM 1342 O O . GLY B 1 44 ? 2.607 -0.427 3.766 1 98.88 44 GLY B O 1
ATOM 1343 N N . GLY B 1 45 ? 2.174 1.22 2.213 1 98.88 45 GLY B N 1
ATOM 1344 C CA . GLY B 1 45 ? 1.622 0.288 1.242 1 98.88 45 GLY B CA 1
ATOM 1345 C C . GLY B 1 45 ? 2.613 -0.771 0.799 1 98.88 45 GLY B C 1
ATOM 1346 O O . GLY B 1 45 ? 2.301 -1.963 0.803 1 98.88 45 GLY B O 1
ATOM 1347 N N . PHE B 1 46 ? 3.799 -0.393 0.47 1 98.94 46 PHE B N 1
ATOM 1348 C CA . PHE B 1 46 ? 4.77 -1.346 -0.052 1 98.94 46 PHE B CA 1
ATOM 1349 C C . PHE B 1 46 ? 5.363 -2.186 1.073 1 98.94 46 PHE B C 1
ATOM 1351 O O . PHE B 1 46 ? 5.906 -3.266 0.83 1 98.94 46 PHE B O 1
ATOM 1358 N N . ALA B 1 47 ? 5.324 -1.719 2.334 1 98.94 47 ALA B N 1
ATOM 1359 C CA . ALA B 1 47 ? 5.641 -2.648 3.414 1 98.94 47 ALA B CA 1
ATOM 1360 C C . ALA B 1 47 ? 4.727 -3.867 3.379 1 98.94 47 ALA B C 1
ATOM 1362 O O . ALA B 1 47 ? 5.191 -5.004 3.471 1 98.94 47 ALA B O 1
ATOM 1363 N N . ILE B 1 48 ? 3.459 -3.652 3.154 1 98.94 48 ILE B N 1
ATOM 1364 C CA . ILE B 1 48 ? 2.488 -4.738 3.1 1 98.94 48 ILE B CA 1
ATOM 1365 C C . ILE B 1 48 ? 2.734 -5.586 1.853 1 98.94 48 ILE B C 1
ATOM 1367 O O . ILE B 1 48 ? 2.746 -6.816 1.923 1 98.94 48 ILE B O 1
ATOM 1371 N N . ILE B 1 49 ? 2.955 -4.938 0.685 1 98.94 49 ILE B N 1
ATOM 1372 C CA . ILE B 1 49 ? 3.146 -5.629 -0.587 1 98.94 49 ILE B CA 1
ATOM 1373 C C . ILE B 1 49 ? 4.352 -6.559 -0.492 1 98.94 49 ILE B C 1
ATOM 1375 O O . ILE B 1 49 ? 4.277 -7.727 -0.88 1 98.94 49 ILE B O 1
ATOM 1379 N N . VAL B 1 50 ? 5.445 -6.102 0.076 1 98.88 50 VAL B N 1
ATOM 1380 C CA . VAL B 1 50 ? 6.676 -6.887 0.071 1 98.88 50 VAL B CA 1
ATOM 1381 C C . VAL B 1 50 ? 6.582 -8 1.108 1 98.88 50 VAL B C 1
ATOM 1383 O O . VAL B 1 50 ? 7.129 -9.094 0.909 1 98.88 50 VAL B O 1
ATOM 1386 N N . ILE B 1 51 ? 5.891 -7.758 2.25 1 98.81 51 ILE B N 1
ATOM 1387 C CA . ILE B 1 51 ? 5.645 -8.859 3.178 1 98.81 51 ILE B CA 1
ATOM 1388 C C . ILE B 1 51 ? 4.887 -9.977 2.465 1 98.81 51 ILE B C 1
ATOM 1390 O O . ILE B 1 51 ? 5.246 -11.148 2.58 1 98.81 51 ILE B O 1
ATOM 1394 N N . GLY B 1 52 ? 3.854 -9.688 1.69 1 98.5 52 GLY B N 1
ATOM 1395 C CA . GLY B 1 52 ? 3.08 -10.672 0.954 1 98.5 52 GLY B CA 1
ATOM 1396 C C . GLY B 1 52 ? 3.9 -11.43 -0.071 1 98.5 52 GLY B C 1
ATOM 1397 O O . GLY B 1 52 ? 3.846 -12.664 -0.132 1 98.5 52 GLY B O 1
ATOM 1398 N N . THR B 1 53 ? 4.629 -10.711 -0.884 1 98.06 53 THR B N 1
ATOM 1399 C CA . THR B 1 53 ? 5.41 -11.367 -1.928 1 98.06 53 THR B CA 1
ATOM 1400 C C . THR B 1 53 ? 6.516 -12.227 -1.32 1 98.06 53 THR B C 1
ATOM 1402 O O . THR B 1 53 ? 6.852 -13.281 -1.856 1 98.06 53 THR B O 1
ATOM 1405 N N . PHE B 1 54 ? 7.094 -11.734 -0.194 1 97.44 54 PHE B N 1
ATOM 1406 C CA . PHE B 1 54 ? 8.117 -12.508 0.49 1 97.44 54 PHE B CA 1
ATOM 1407 C C . PHE B 1 54 ? 7.531 -13.789 1.075 1 97.44 54 PHE B C 1
ATOM 1409 O O . PHE B 1 54 ? 8.148 -14.852 1.002 1 97.44 54 PHE B O 1
ATOM 1416 N N . LEU B 1 55 ? 6.363 -13.688 1.688 1 96.44 55 LEU B N 1
ATOM 1417 C CA . LEU B 1 55 ? 5.664 -14.859 2.205 1 96.44 55 LEU B CA 1
ATOM 1418 C C . LEU B 1 55 ? 5.434 -15.883 1.1 1 96.44 55 LEU B C 1
ATOM 1420 O O . LEU B 1 55 ? 5.656 -17.078 1.302 1 96.44 55 LEU B O 1
ATOM 1424 N N . GLY B 1 56 ? 4.98 -15.453 -0.069 1 96.12 56 GLY B N 1
ATOM 1425 C CA . GLY B 1 56 ? 4.824 -16.359 -1.2 1 96.12 56 GLY B CA 1
ATOM 1426 C C . GLY B 1 56 ? 6.125 -17.016 -1.616 1 96.12 56 GLY B C 1
ATOM 1427 O O . GLY B 1 56 ? 6.156 -18.219 -1.887 1 96.12 56 GLY B O 1
ATOM 1428 N N . HIS B 1 57 ? 7.125 -16.25 -1.647 1 94.94 57 HIS B N 1
ATOM 1429 C CA . HIS B 1 57 ? 8.422 -16.75 -2.09 1 94.94 57 HIS B CA 1
ATOM 1430 C C . HIS B 1 57 ? 8.961 -17.812 -1.143 1 94.94 57 HIS B C 1
ATOM 1432 O O . HIS B 1 57 ? 9.375 -18.891 -1.582 1 94.94 57 HIS B O 1
ATOM 1438 N N . ILE B 1 58 ? 8.922 -17.656 0.091 1 93.94 58 ILE B N 1
ATOM 1439 C CA . ILE B 1 58 ? 9.578 -18.531 1.044 1 93.94 58 ILE B CA 1
ATOM 1440 C C . ILE B 1 58 ? 8.719 -19.781 1.273 1 93.94 58 ILE B C 1
ATOM 1442 O O . ILE B 1 58 ? 9.203 -20.797 1.764 1 93.94 58 ILE B O 1
ATOM 1446 N N . THR B 1 59 ? 7.441 -19.688 0.96 1 94.19 59 THR B N 1
ATOM 1447 C CA . THR B 1 59 ? 6.566 -20.844 1.14 1 94.19 59 THR B CA 1
ATOM 1448 C C . THR B 1 59 ? 6.508 -21.688 -0.133 1 94.19 59 THR B C 1
ATOM 1450 O O . THR B 1 59 ? 5.758 -22.656 -0.208 1 94.19 59 THR B O 1
ATOM 1453 N N . GLY B 1 60 ? 7.234 -21.297 -1.158 1 93.62 60 GLY B N 1
ATOM 1454 C CA . GLY B 1 60 ? 7.332 -22.078 -2.377 1 93.62 60 GLY B CA 1
ATOM 1455 C C . GLY B 1 60 ? 6.215 -21.797 -3.363 1 93.62 60 GLY B C 1
ATOM 1456 O O . GLY B 1 60 ? 6.035 -22.531 -4.336 1 93.62 60 GLY B O 1
ATOM 1457 N N . ASN B 1 61 ? 5.398 -20.812 -3.096 1 94.69 61 ASN B N 1
ATOM 1458 C CA . ASN B 1 61 ? 4.312 -20.375 -3.969 1 94.69 61 ASN B CA 1
ATOM 1459 C C . ASN B 1 61 ? 4.445 -18.891 -4.328 1 94.69 61 ASN B C 1
ATOM 1461 O O . ASN B 1 61 ? 3.582 -18.094 -3.984 1 94.69 61 ASN B O 1
ATOM 1465 N N . PRO B 1 62 ? 5.488 -18.625 -5.012 1 95 62 PRO B N 1
ATOM 1466 C CA . PRO B 1 62 ? 5.723 -17.219 -5.344 1 95 62 PRO B CA 1
ATOM 1467 C C . PRO B 1 62 ? 4.621 -16.625 -6.223 1 95 62 PRO B C 1
ATOM 1469 O O . PRO B 1 62 ? 3.941 -17.359 -6.941 1 95 62 PRO B O 1
ATOM 1472 N N . VAL B 1 63 ? 4.496 -15.328 -6.066 1 96.06 63 VAL B N 1
ATOM 1473 C CA . VAL B 1 63 ? 3.574 -14.609 -6.938 1 96.06 63 VAL B CA 1
ATOM 1474 C C . VAL B 1 63 ? 3.998 -14.773 -8.391 1 96.06 63 VAL B C 1
ATOM 1476 O O . VAL B 1 63 ? 5.191 -14.867 -8.695 1 96.06 63 VAL B O 1
ATOM 1479 N N . ASN B 1 64 ? 3.025 -14.938 -9.258 1 95.06 64 ASN B N 1
ATOM 1480 C CA . ASN B 1 64 ? 3.336 -15.086 -10.672 1 95.06 64 ASN B CA 1
ATOM 1481 C C . ASN B 1 64 ? 4.172 -13.914 -11.188 1 95.06 64 ASN B C 1
ATOM 1483 O O . ASN B 1 64 ? 4.078 -12.805 -10.664 1 95.06 64 ASN B O 1
ATOM 1487 N N . ARG B 1 65 ? 4.863 -14.148 -12.203 1 94.38 65 ARG B N 1
ATOM 1488 C CA . ARG B 1 65 ? 5.879 -13.227 -12.703 1 94.38 65 ARG B CA 1
ATOM 1489 C C . ARG B 1 65 ? 5.254 -11.906 -13.133 1 94.38 65 ARG B C 1
ATOM 1491 O O . ARG B 1 65 ? 5.812 -10.836 -12.883 1 94.38 65 ARG B O 1
ATOM 1498 N N . SER B 1 66 ? 4.207 -11.938 -13.828 1 95.25 66 SER B N 1
ATOM 1499 C CA . SER B 1 66 ? 3.594 -10.719 -14.336 1 95.25 66 SER B CA 1
ATOM 1500 C C . SER B 1 66 ? 3.18 -9.789 -13.203 1 95.25 66 SER B C 1
ATOM 1502 O O . SER B 1 66 ? 3.398 -8.578 -13.273 1 95.25 66 SER B O 1
ATOM 1504 N N . VAL B 1 67 ? 2.547 -10.328 -12.18 1 97.69 67 VAL B N 1
ATOM 1505 C CA . VAL B 1 67 ? 2.125 -9.555 -11.023 1 97.69 67 VAL B CA 1
ATOM 1506 C C . VAL B 1 67 ? 3.352 -9.047 -10.266 1 97.69 67 VAL B C 1
ATOM 1508 O O . VAL B 1 67 ? 3.391 -7.891 -9.836 1 97.69 67 VAL B O 1
ATOM 1511 N N . ASP B 1 68 ? 4.324 -9.891 -10.117 1 97.88 68 ASP B N 1
ATOM 1512 C CA . ASP B 1 68 ? 5.559 -9.492 -9.453 1 97.88 68 ASP B CA 1
ATOM 1513 C C . ASP B 1 68 ? 6.238 -8.344 -10.188 1 97.88 68 ASP B C 1
ATOM 1515 O O . ASP B 1 68 ? 6.727 -7.398 -9.57 1 97.88 68 ASP B O 1
ATOM 1519 N N . LEU B 1 69 ? 6.336 -8.438 -11.516 1 97.94 69 LEU B N 1
ATOM 1520 C CA . LEU B 1 69 ? 6.938 -7.371 -12.312 1 97.94 69 LEU B CA 1
ATOM 1521 C C . LEU B 1 69 ? 6.156 -6.07 -12.164 1 97.94 69 LEU B C 1
ATOM 1523 O O . LEU B 1 69 ? 6.746 -4.988 -12.117 1 97.94 69 LEU B O 1
ATOM 1527 N N . PHE B 1 70 ? 4.867 -6.176 -12.109 1 98.56 70 PHE B N 1
ATOM 1528 C CA . PHE B 1 70 ? 4.039 -5 -11.875 1 98.56 70 PHE B CA 1
ATOM 1529 C C . PHE B 1 70 ? 4.438 -4.316 -10.57 1 98.56 70 PHE B C 1
ATOM 1531 O O . PHE B 1 70 ? 4.676 -3.105 -10.547 1 98.56 70 PHE B O 1
ATOM 1538 N N . TYR B 1 71 ? 4.48 -5.027 -9.43 1 98.75 71 TYR B N 1
ATOM 1539 C CA . TYR B 1 71 ? 4.84 -4.449 -8.141 1 98.75 71 TYR B CA 1
ATOM 1540 C C . TYR B 1 71 ? 6.262 -3.893 -8.172 1 98.75 71 TYR B C 1
ATOM 1542 O O . TYR B 1 71 ? 6.543 -2.863 -7.555 1 98.75 71 TYR B O 1
ATOM 1550 N N . CYS B 1 72 ? 7.129 -4.527 -8.883 1 98.88 72 CYS B N 1
ATOM 1551 C CA . CYS B 1 72 ? 8.5 -4.047 -8.977 1 98.88 72 CYS B CA 1
ATOM 1552 C C . CYS B 1 72 ? 8.562 -2.701 -9.688 1 98.88 72 CYS B C 1
ATOM 1554 O O . CYS B 1 72 ? 9.234 -1.78 -9.219 1 98.88 72 CYS B O 1
ATOM 1556 N N . VAL B 1 73 ? 7.906 -2.557 -10.766 1 98.81 73 VAL B N 1
ATOM 1557 C CA . VAL B 1 73 ? 7.945 -1.332 -11.555 1 98.81 73 VAL B CA 1
ATOM 1558 C C . VAL B 1 73 ? 7.297 -0.19 -10.773 1 98.81 73 VAL B C 1
ATOM 1560 O O . VAL B 1 73 ? 7.879 0.889 -10.641 1 98.81 73 VAL B O 1
ATOM 1563 N N . VAL B 1 74 ? 6.062 -0.434 -10.234 1 98.94 74 VAL B N 1
ATOM 1564 C CA . VAL B 1 74 ? 5.359 0.585 -9.461 1 98.94 74 VAL B CA 1
ATOM 1565 C C . VAL B 1 74 ? 6.176 0.954 -8.227 1 98.94 74 VAL B C 1
ATOM 1567 O O . VAL B 1 74 ? 6.301 2.133 -7.887 1 98.94 74 VAL B O 1
ATOM 1570 N N . GLY B 1 75 ? 6.742 -0.048 -7.523 1 98.94 75 GLY B N 1
ATOM 1571 C CA . GLY B 1 75 ? 7.59 0.2 -6.371 1 98.94 75 GLY B CA 1
ATOM 1572 C C . GLY B 1 75 ? 8.812 1.045 -6.695 1 98.94 75 GLY B C 1
ATOM 1573 O O . GLY B 1 75 ? 9.133 1.986 -5.965 1 98.94 75 GLY B O 1
ATOM 1574 N N . ALA B 1 76 ? 9.469 0.763 -7.77 1 98.94 76 ALA B N 1
ATOM 1575 C CA . ALA B 1 76 ? 10.648 1.53 -8.164 1 98.94 76 ALA B CA 1
ATOM 1576 C C . ALA B 1 76 ? 10.297 3 -8.383 1 98.94 76 ALA B C 1
ATOM 1578 O O . ALA B 1 76 ? 10.953 3.889 -7.836 1 98.94 76 ALA B O 1
ATOM 1579 N N . ILE B 1 77 ? 9.25 3.26 -9.117 1 98.94 77 ILE B N 1
ATOM 1580 C CA . ILE B 1 77 ? 8.844 4.621 -9.438 1 98.94 77 ILE B CA 1
ATOM 1581 C C . ILE B 1 77 ? 8.477 5.367 -8.156 1 98.94 77 ILE B C 1
ATOM 1583 O O . ILE B 1 77 ? 8.969 6.469 -7.91 1 98.94 77 ILE B O 1
ATOM 1587 N N . LEU B 1 78 ? 7.703 4.766 -7.332 1 98.94 78 LEU B N 1
ATOM 1588 C CA . LEU B 1 78 ? 7.18 5.441 -6.152 1 98.94 78 LEU B CA 1
ATOM 1589 C C . LEU B 1 78 ? 8.281 5.672 -5.121 1 98.94 78 LEU B C 1
ATOM 1591 O O . LEU B 1 78 ? 8.305 6.707 -4.453 1 98.94 78 LEU B O 1
ATOM 1595 N N . TYR B 1 79 ? 9.172 4.688 -4.949 1 98.94 79 TYR B N 1
ATOM 1596 C CA . TYR B 1 79 ? 10.242 4.879 -3.975 1 98.94 79 TYR B CA 1
ATOM 1597 C C . TYR B 1 79 ? 11.234 5.926 -4.453 1 98.94 79 TYR B C 1
ATOM 1599 O O . TYR B 1 79 ? 11.773 6.691 -3.652 1 98.94 79 TYR B O 1
ATOM 1607 N N . ILE B 1 80 ? 11.516 6 -5.695 1 98.94 80 ILE B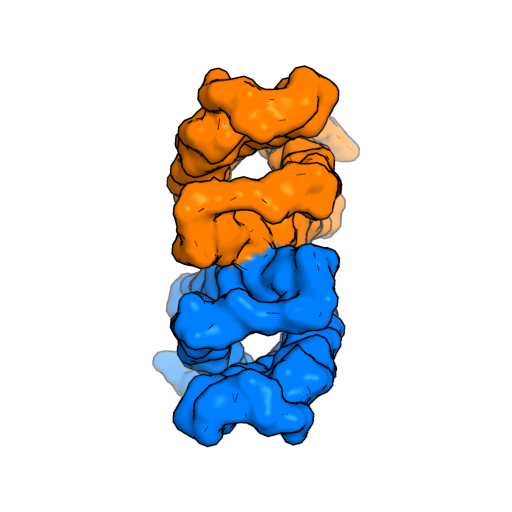 N 1
ATOM 1608 C CA . ILE B 1 80 ? 12.422 7.02 -6.219 1 98.94 80 ILE B CA 1
ATOM 1609 C C . ILE B 1 80 ? 11.781 8.398 -6.074 1 98.94 80 ILE B C 1
ATOM 1611 O O . ILE B 1 80 ? 12.438 9.352 -5.656 1 98.94 80 ILE B O 1
ATOM 1615 N N . LEU B 1 81 ? 10.5 8.531 -6.43 1 98.94 81 LEU B N 1
ATOM 1616 C CA . LEU B 1 81 ? 9.797 9.781 -6.207 1 98.94 81 LEU B CA 1
ATOM 1617 C C . LEU B 1 81 ? 9.797 10.156 -4.727 1 98.94 81 LEU B C 1
ATOM 1619 O O . LEU B 1 81 ? 9.984 11.32 -4.371 1 98.94 81 LEU B O 1
ATOM 1623 N N . SER B 1 82 ? 9.57 9.18 -3.883 1 98.94 82 SER B N 1
ATOM 1624 C CA . SER B 1 82 ? 9.547 9.414 -2.443 1 98.94 82 SER B CA 1
ATOM 1625 C C . SER B 1 82 ? 10.906 9.883 -1.935 1 98.94 82 SER B C 1
ATOM 1627 O O . SER B 1 82 ? 10.984 10.719 -1.03 1 98.94 82 SER B O 1
ATOM 1629 N N . ALA B 1 83 ? 11.977 9.289 -2.482 1 98.88 83 ALA B N 1
ATOM 1630 C CA . ALA B 1 83 ? 13.32 9.758 -2.164 1 98.88 83 ALA B CA 1
ATOM 1631 C C . ALA B 1 83 ? 13.477 11.242 -2.494 1 98.88 83 ALA B C 1
ATOM 1633 O O . ALA B 1 83 ? 13.977 12.016 -1.677 1 98.88 83 ALA B O 1
ATOM 1634 N N . TYR B 1 84 ? 13.047 11.562 -3.629 1 98.75 84 TYR B N 1
ATOM 1635 C CA . TYR B 1 84 ? 13.156 12.938 -4.098 1 98.75 84 TYR B CA 1
ATOM 1636 C C . TYR B 1 84 ? 12.367 13.883 -3.195 1 98.75 84 TYR B C 1
ATOM 1638 O O . TYR B 1 84 ? 12.891 14.914 -2.756 1 98.75 84 TYR B O 1
ATOM 1646 N N . PHE B 1 85 ? 11.102 13.648 -2.887 1 98.5 85 PHE B N 1
ATOM 1647 C CA . PHE B 1 85 ? 10.266 14.516 -2.068 1 98.5 85 PHE B CA 1
ATOM 1648 C C . PHE B 1 85 ? 10.82 14.633 -0.653 1 98.5 85 PHE B C 1
ATOM 1650 O O . PHE B 1 85 ? 10.766 15.703 -0.045 1 98.5 85 PHE B O 1
ATOM 1657 N N . SER B 1 86 ? 11.305 13.508 -0.128 1 98.25 86 SER B N 1
ATOM 1658 C CA . SER B 1 86 ? 11.891 13.539 1.209 1 98.25 86 SER B CA 1
ATOM 1659 C C . SER B 1 86 ? 13.156 14.383 1.239 1 98.25 86 SER B C 1
ATOM 1661 O O . SER B 1 86 ? 13.375 15.148 2.184 1 98.25 86 SER B O 1
ATOM 1663 N N . TYR B 1 87 ? 13.953 14.203 0.2 1 98.12 87 TYR B N 1
ATOM 1664 C CA . TYR B 1 87 ? 15.148 15.031 0.112 1 98.12 87 TYR B CA 1
ATOM 1665 C C . TYR B 1 87 ? 14.797 16.516 0.092 1 98.12 87 TYR B C 1
ATOM 1667 O O . TYR B 1 87 ? 15.398 17.312 0.819 1 98.12 87 TYR B O 1
ATOM 1675 N N . GLN B 1 88 ? 13.875 16.891 -0.723 1 96.88 88 GLN B N 1
ATOM 1676 C CA . GLN B 1 88 ? 13.469 18.281 -0.859 1 96.88 88 GLN B CA 1
ATOM 1677 C C . GLN B 1 88 ? 12.977 18.844 0.47 1 96.88 88 GLN B C 1
ATOM 1679 O O . GLN B 1 88 ? 13.195 20.016 0.776 1 96.88 88 GLN B O 1
ATOM 1684 N N . ARG B 1 89 ? 12.336 18.031 1.264 1 96.12 89 ARG B N 1
ATOM 1685 C CA . ARG B 1 89 ? 11.734 18.516 2.506 1 96.12 89 ARG B CA 1
ATOM 1686 C C . ARG B 1 89 ? 12.789 18.688 3.592 1 96.12 89 ARG B C 1
ATOM 1688 O O . ARG B 1 89 ? 12.695 19.609 4.41 1 96.12 89 ARG B O 1
ATOM 1695 N N . PHE B 1 90 ? 13.852 17.922 3.52 1 96.31 90 PHE B N 1
ATOM 1696 C CA . PHE B 1 90 ? 14.703 17.859 4.699 1 96.31 90 PHE B CA 1
ATOM 1697 C C . PHE B 1 90 ? 16.094 18.422 4.402 1 96.31 90 PHE B C 1
ATOM 1699 O O . PHE B 1 90 ? 16.891 18.641 5.316 1 96.31 90 PHE B O 1
ATOM 1706 N N . GLN B 1 91 ? 16.469 18.719 3.219 1 93.88 91 GLN B N 1
ATOM 1707 C CA . GLN B 1 91 ? 17.797 19.219 2.861 1 93.88 91 GLN B CA 1
ATOM 1708 C C . GL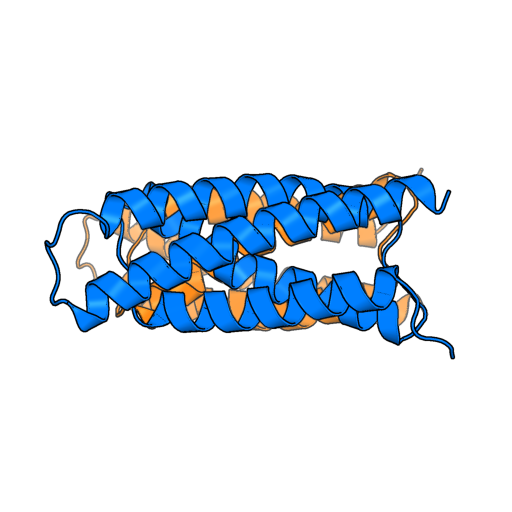N B 1 91 ? 17.969 20.672 3.291 1 93.88 91 GLN B C 1
ATOM 1710 O O . GLN B 1 91 ? 19.094 21.141 3.469 1 93.88 91 GLN B O 1
ATOM 1715 N N . GLY B 1 92 ? 17.047 21.453 3.699 1 85.06 92 GLY B N 1
ATOM 1716 C CA . GLY B 1 92 ? 17.109 22.891 3.877 1 85.06 92 GLY B CA 1
ATOM 1717 C C . GLY B 1 92 ? 17.125 23.312 5.336 1 85.06 92 GLY B C 1
ATOM 1718 O O . GLY B 1 92 ? 17.141 24.5 5.641 1 85.06 92 GLY B O 1
ATOM 1719 N N . TRP B 1 93 ? 17.391 22.5 6.277 1 66.94 93 TRP B N 1
ATOM 1720 C CA . TRP B 1 93 ? 17.688 22.828 7.668 1 66.94 93 TRP B CA 1
ATOM 1721 C C . TRP B 1 93 ? 16.5 23.531 8.328 1 66.94 93 TRP B C 1
ATOM 1723 O O . TRP B 1 93 ? 16.688 24.469 9.102 1 66.94 93 TRP B O 1
ATOM 1733 N N . THR B 1 94 ? 15.422 23.234 8.016 1 82.69 94 THR B N 1
ATOM 1734 C CA . THR B 1 94 ? 14.273 23.828 8.688 1 82.69 94 THR B CA 1
ATOM 1735 C C . THR B 1 94 ? 13.938 23.062 9.961 1 82.69 94 THR B C 1
ATOM 1737 O O . THR B 1 94 ? 13.148 23.547 10.781 1 82.69 94 THR B O 1
ATOM 1740 N N . TYR B 1 95 ? 14.609 22 10.094 1 87.25 95 TYR B N 1
ATOM 1741 C CA . TYR B 1 95 ? 14.383 21.141 11.258 1 87.25 95 TYR B CA 1
ATOM 1742 C C . TYR B 1 95 ? 15.633 21.047 12.125 1 87.25 95 TYR B C 1
ATOM 1744 O O . TYR B 1 95 ? 16.719 21.469 11.711 1 87.25 95 TYR B O 1
ATOM 1752 N N . ASP B 1 96 ? 15.367 20.641 13.352 1 91.75 96 ASP B N 1
ATOM 1753 C CA . ASP B 1 96 ? 16.562 20.312 14.141 1 91.75 96 ASP B CA 1
ATOM 1754 C C . ASP B 1 96 ? 17.406 19.266 13.43 1 91.75 96 ASP B C 1
ATOM 1756 O O . ASP B 1 96 ? 16.906 18.484 12.617 1 91.75 96 ASP B O 1
ATOM 1760 N N . LYS B 1 97 ? 18.656 19.281 13.797 1 92 97 LYS B N 1
ATOM 1761 C CA . LYS B 1 97 ? 19.656 18.5 13.07 1 92 97 LYS B CA 1
ATOM 1762 C C . LYS B 1 97 ? 19.312 17.016 13.109 1 92 97 LYS B C 1
ATOM 1764 O O . LYS B 1 97 ? 19.406 16.328 12.094 1 92 97 LYS B O 1
ATOM 1769 N N . SER B 1 98 ? 18.969 16.484 14.195 1 94.69 98 SER B N 1
ATOM 1770 C CA . SER B 1 98 ? 18.672 15.062 14.344 1 94.69 98 SER B CA 1
ATOM 1771 C C . SER B 1 98 ? 17.469 14.664 13.5 1 94.69 98 SER B C 1
ATOM 1773 O O . SER B 1 98 ? 17.5 13.641 12.805 1 94.69 98 SER B O 1
ATOM 1775 N N . HIS B 1 99 ? 16.453 15.445 13.547 1 94.88 99 HIS B N 1
ATOM 1776 C CA . HIS B 1 99 ? 15.242 15.188 12.766 1 94.88 99 HIS B CA 1
ATOM 1777 C C . HIS B 1 99 ? 15.508 15.336 11.273 1 94.88 99 HIS B C 1
ATOM 1779 O O . HIS B 1 99 ? 15.07 14.508 10.477 1 94.88 99 HIS B O 1
ATOM 1785 N N . ALA B 1 100 ? 16.219 16.359 10.867 1 95.69 100 ALA B N 1
ATOM 1786 C CA . ALA B 1 100 ? 16.594 16.562 9.469 1 95.69 100 ALA B CA 1
ATOM 1787 C C . ALA B 1 100 ? 17.422 15.398 8.945 1 95.69 100 ALA B C 1
ATOM 1789 O O . ALA B 1 100 ? 17.188 14.922 7.828 1 95.69 100 ALA B O 1
ATOM 1790 N N . ASN B 1 101 ? 18.359 14.945 9.75 1 96.25 101 ASN B N 1
ATOM 1791 C CA . ASN B 1 101 ? 19.203 13.828 9.344 1 96.25 101 ASN B CA 1
ATOM 1792 C C . ASN B 1 101 ? 18.375 12.547 9.188 1 96.25 101 ASN B C 1
ATOM 1794 O O . ASN B 1 101 ? 18.656 11.734 8.297 1 96.25 101 ASN B O 1
ATOM 1798 N N . LEU B 1 102 ? 17.422 12.344 10.062 1 97.62 102 LEU B N 1
ATOM 1799 C CA . LEU B 1 102 ? 16.562 11.172 9.953 1 97.62 102 LEU B CA 1
ATOM 1800 C C . LEU B 1 102 ? 15.734 11.227 8.672 1 97.62 102 LEU B C 1
ATOM 1802 O O . LEU B 1 102 ? 15.562 10.203 8.008 1 97.62 102 LEU B O 1
ATOM 1806 N N . GLY B 1 103 ? 15.211 12.391 8.352 1 97.69 103 GLY B N 1
ATOM 1807 C CA . GLY B 1 103 ? 14.5 12.57 7.09 1 97.69 103 GLY B CA 1
ATOM 1808 C C . GLY B 1 103 ? 15.367 12.312 5.875 1 97.69 103 GLY B C 1
ATOM 1809 O O . GLY B 1 103 ? 14.922 11.695 4.906 1 97.69 103 GLY B O 1
ATOM 1810 N N . LEU B 1 104 ? 16.594 12.758 5.887 1 98.19 104 LEU B N 1
ATOM 1811 C CA . LEU B 1 104 ? 17.516 12.539 4.777 1 98.19 104 LEU B CA 1
ATOM 1812 C C . LEU B 1 104 ? 17.922 11.07 4.684 1 98.19 104 LEU B C 1
ATOM 1814 O O . LEU B 1 104 ? 18.141 10.555 3.59 1 98.19 104 LEU B O 1
ATOM 1818 N N . THR B 1 105 ? 18.078 10.438 5.867 1 98.69 105 THR B N 1
ATOM 1819 C CA . THR B 1 105 ? 18.312 9 5.871 1 98.69 105 THR B CA 1
ATOM 1820 C C . THR B 1 105 ? 17.156 8.266 5.199 1 98.69 105 THR B C 1
ATOM 1822 O O . THR B 1 105 ? 17.375 7.375 4.375 1 98.69 105 THR B O 1
ATOM 1825 N N . LYS B 1 106 ? 15.93 8.609 5.578 1 98.81 106 LYS B N 1
ATOM 1826 C CA . LYS B 1 106 ? 14.75 8.055 4.914 1 98.81 106 LYS B CA 1
ATOM 1827 C C . LYS B 1 106 ? 14.828 8.258 3.404 1 98.81 106 LYS B C 1
ATOM 1829 O O . LYS B 1 106 ? 14.484 7.355 2.635 1 98.81 106 LYS B O 1
ATOM 1834 N N . SER B 1 107 ? 15.242 9.453 2.98 1 98.81 107 SER B N 1
ATOM 1835 C CA . SER B 1 107 ? 15.406 9.758 1.562 1 98.81 107 SER B CA 1
ATOM 1836 C C . SER B 1 107 ? 16.422 8.82 0.912 1 98.81 107 SER B C 1
ATOM 1838 O O . SER B 1 107 ? 16.141 8.211 -0.125 1 98.81 107 SER B O 1
ATOM 1840 N N . ALA B 1 108 ? 17.5 8.664 1.508 1 98.88 108 ALA B N 1
ATOM 1841 C CA . ALA B 1 108 ? 18.562 7.828 0.958 1 98.88 108 ALA B CA 1
ATOM 1842 C C . ALA B 1 108 ? 18.125 6.367 0.879 1 98.88 108 ALA B C 1
ATOM 1844 O O . ALA B 1 108 ? 18.328 5.707 -0.145 1 98.88 108 ALA B O 1
ATOM 1845 N N . LEU B 1 109 ? 17.578 5.875 1.91 1 98.94 109 LEU B N 1
ATOM 1846 C CA . LEU B 1 109 ? 17.125 4.488 1.935 1 98.94 109 LEU B CA 1
ATOM 1847 C C . LEU B 1 109 ? 16.016 4.258 0.911 1 98.94 109 LEU B C 1
ATOM 1849 O O . LEU B 1 109 ? 15.93 3.18 0.32 1 98.94 109 LEU B O 1
ATOM 1853 N N . SER B 1 110 ? 15.18 5.219 0.733 1 98.94 110 SER B N 1
ATOM 1854 C CA . SER B 1 110 ? 14.125 5.113 -0.27 1 98.94 110 SER B CA 1
ATOM 1855 C C . SER B 1 110 ? 14.711 4.984 -1.674 1 98.94 110 SER B C 1
ATOM 1857 O O . SER B 1 110 ? 14.211 4.207 -2.49 1 98.94 110 SER B O 1
ATOM 1859 N N . LEU B 1 111 ? 15.719 5.762 -1.91 1 98.94 111 LEU B N 1
ATOM 1860 C CA . LEU B 1 111 ? 16.375 5.648 -3.207 1 98.94 111 LEU B CA 1
ATOM 1861 C C . LEU B 1 111 ? 16.953 4.25 -3.396 1 98.94 111 LEU B C 1
ATOM 1863 O O . LEU B 1 111 ? 16.797 3.645 -4.461 1 98.94 111 LEU B O 1
ATOM 1867 N N . ILE B 1 112 ? 17.609 3.732 -2.41 1 98.94 112 ILE B N 1
ATOM 1868 C CA . ILE B 1 112 ? 18.172 2.387 -2.449 1 98.94 112 ILE B CA 1
ATOM 1869 C C . ILE B 1 112 ? 17.062 1.369 -2.695 1 98.94 112 ILE B C 1
ATOM 1871 O O . ILE B 1 112 ? 17.203 0.471 -3.527 1 98.94 112 ILE B O 1
ATOM 1875 N N . GLN B 1 113 ? 15.984 1.502 -1.993 1 98.94 113 GLN B N 1
ATOM 1876 C CA . GLN B 1 113 ? 14.859 0.592 -2.17 1 98.94 113 GLN B CA 1
ATOM 1877 C C . GLN B 1 113 ? 14.336 0.634 -3.604 1 98.94 113 GLN B C 1
ATOM 1879 O O . GLN B 1 113 ? 13.969 -0.4 -4.168 1 98.94 113 GLN B O 1
ATOM 1884 N N . GLY B 1 114 ? 14.227 1.857 -4.191 1 98.94 114 GLY B N 1
ATOM 1885 C CA . GLY B 1 114 ? 13.867 1.951 -5.598 1 98.94 114 GLY B CA 1
ATOM 1886 C C . GLY B 1 114 ? 14.789 1.152 -6.504 1 98.94 114 GLY B C 1
ATOM 1887 O O . GLY B 1 114 ? 14.32 0.457 -7.41 1 98.94 114 GLY B O 1
ATOM 1888 N N . ILE B 1 115 ? 16.031 1.173 -6.258 1 98.94 115 ILE B N 1
ATOM 1889 C CA . ILE B 1 115 ? 17.016 0.427 -7.023 1 98.94 115 ILE B CA 1
ATOM 1890 C C . ILE B 1 115 ? 16.828 -1.07 -6.785 1 98.94 115 ILE B C 1
ATOM 1892 O O . ILE B 1 115 ? 16.906 -1.867 -7.723 1 98.94 115 ILE B O 1
ATOM 1896 N N . VAL B 1 116 ? 16.594 -1.482 -5.57 1 98.94 116 VAL B N 1
ATOM 1897 C CA . VAL B 1 116 ? 16.391 -2.889 -5.25 1 98.94 116 VAL B CA 1
ATOM 1898 C C . VAL B 1 116 ? 15.18 -3.418 -6.02 1 98.94 116 VAL B C 1
ATOM 1900 O O . VAL B 1 116 ? 15.203 -4.547 -6.52 1 98.94 116 VAL B O 1
ATOM 1903 N N . PHE B 1 117 ? 14.156 -2.615 -6.152 1 98.94 117 PHE B N 1
ATOM 1904 C CA . PHE B 1 117 ? 12.984 -3.025 -6.922 1 98.94 117 PHE B CA 1
ATOM 1905 C C . PHE B 1 117 ? 13.336 -3.184 -8.398 1 98.94 117 PHE B C 1
ATOM 1907 O O . PHE B 1 117 ? 12.812 -4.066 -9.078 1 98.94 117 PHE B O 1
ATOM 1914 N N . ILE B 1 118 ? 14.156 -2.324 -8.906 1 98.81 118 ILE B N 1
ATOM 1915 C CA . ILE B 1 118 ? 14.594 -2.447 -10.297 1 98.81 118 ILE B CA 1
ATOM 1916 C C . ILE B 1 118 ? 15.352 -3.76 -10.484 1 98.81 118 ILE B C 1
ATOM 1918 O O . ILE B 1 118 ? 15.086 -4.504 -11.43 1 98.81 118 ILE B O 1
ATOM 1922 N N . VAL B 1 119 ? 16.266 -4.074 -9.617 1 98.56 119 VAL B N 1
ATOM 1923 C CA . VAL B 1 119 ? 17.047 -5.309 -9.672 1 98.56 119 VAL B CA 1
ATOM 1924 C C . VAL B 1 119 ? 16.109 -6.516 -9.578 1 98.56 119 VAL B C 1
ATOM 1926 O O . VAL B 1 119 ? 16.25 -7.469 -10.344 1 98.56 119 VAL B O 1
ATOM 1929 N N . ASP B 1 120 ? 15.203 -6.461 -8.656 1 98.31 120 ASP B N 1
ATOM 1930 C CA . ASP B 1 120 ? 14.227 -7.539 -8.508 1 98.31 120 ASP B CA 1
ATOM 1931 C C . ASP B 1 120 ? 13.461 -7.766 -9.805 1 98.31 120 ASP B C 1
ATOM 1933 O O . ASP B 1 120 ? 13.242 -8.906 -10.211 1 98.31 120 ASP B O 1
ATOM 1937 N N . GLY B 1 121 ? 13.047 -6.668 -10.391 1 97.69 121 GLY B N 1
ATOM 1938 C CA . GLY B 1 121 ? 12.336 -6.77 -11.656 1 97.69 121 GLY B CA 1
ATOM 1939 C C . GLY B 1 121 ? 13.141 -7.465 -12.734 1 97.69 121 GLY B C 1
ATOM 1940 O O . GLY B 1 121 ? 12.602 -8.273 -13.492 1 97.69 121 GLY B O 1
ATOM 1941 N N . PHE B 1 122 ? 14.406 -7.152 -12.797 1 96.62 122 PHE B N 1
ATOM 1942 C CA . PHE B 1 122 ? 15.289 -7.785 -13.766 1 96.62 122 PHE B CA 1
ATOM 1943 C C . PHE B 1 122 ? 15.383 -9.289 -13.523 1 96.62 122 PHE B C 1
ATOM 1945 O O . PHE B 1 122 ? 15.305 -10.078 -14.461 1 96.62 122 PHE B O 1
ATOM 1952 N N . PHE B 1 123 ? 15.523 -9.703 -12.289 1 94.5 123 PHE B N 1
ATOM 1953 C CA . PHE B 1 123 ? 15.609 -11.117 -11.969 1 94.5 123 PHE B CA 1
ATOM 1954 C C . PHE B 1 123 ? 14.289 -11.82 -12.273 1 94.5 123 PHE B C 1
ATOM 1956 O O . PHE B 1 123 ? 14.273 -12.953 -12.75 1 94.5 123 PHE B O 1
ATOM 1963 N N . THR B 1 124 ? 13.242 -11.148 -11.93 1 92.56 124 THR B N 1
ATOM 1964 C CA . THR B 1 124 ? 11.914 -11.711 -12.188 1 92.56 124 THR B CA 1
ATOM 1965 C C . THR B 1 124 ? 11.688 -11.867 -13.688 1 92.56 124 THR B C 1
ATOM 1967 O O . THR B 1 124 ? 11.117 -12.867 -14.133 1 92.56 124 THR B O 1
ATOM 1970 N N . PHE B 1 125 ? 12.141 -10.906 -14.461 1 88.12 125 PHE B N 1
ATOM 1971 C CA . PHE B 1 125 ? 11.977 -10.914 -15.914 1 88.12 125 PHE B CA 1
ATOM 1972 C C . PHE B 1 125 ? 12.844 -11.992 -16.547 1 88.12 125 PHE B C 1
ATOM 1974 O O . PHE B 1 125 ? 12.422 -12.664 -17.484 1 88.12 125 PHE B O 1
ATOM 1981 N N . LYS B 1 126 ? 14.07 -12.281 -16.094 1 85.62 126 LYS B N 1
ATOM 1982 C CA . LYS B 1 126 ? 15.047 -13.188 -16.688 1 85.62 126 LYS B CA 1
ATOM 1983 C C . LYS B 1 126 ? 14.758 -14.641 -16.312 1 85.62 126 LYS B C 1
ATOM 1985 O O . LYS B 1 126 ? 15.086 -15.555 -17.078 1 85.62 126 LYS B O 1
ATOM 1990 N N . LEU B 1 127 ? 14.453 -14.883 -15.156 1 68.31 127 LEU B N 1
ATOM 1991 C CA . LEU B 1 127 ? 14.141 -16.266 -14.797 1 68.31 127 LEU B CA 1
ATOM 1992 C C . LEU B 1 127 ? 13.086 -16.844 -15.734 1 68.31 127 LEU B C 1
ATOM 1994 O O . LEU B 1 127 ? 12.836 -18.047 -15.719 1 68.31 127 LEU B O 1
ATOM 1998 N N . GLU B 1 128 ? 12.711 -16.188 -16.828 1 48.38 128 GLU B N 1
ATOM 1999 C CA . GLU B 1 128 ? 12.125 -16.875 -17.984 1 48.38 128 GLU B CA 1
ATOM 2000 C C . GLU B 1 128 ? 13.156 -17.062 -19.094 1 48.38 128 GLU B C 1
ATOM 2002 O O . GLU B 1 128 ? 14.047 -16.234 -19.266 1 48.38 128 GLU B O 1
#

pLDDT: mean 95.42, std 7.91, range [47.72, 98.94]

Foldseek 3Di:
DPCDPLLVLLVLLQVLLVVLQVLCVVQQDFPDDVLSVLLNCLSVVVNVVSVVQNVCVVVVRGDQLVVLLVSLVVNLVSLLVNLVRLCVGQVPPPDPPVSSVSSNVSSVSSNVSSVSSVVSNVVSVPVD/DPCDPLLVLLVLLQVLLVVLLVLCVVQQDFPDDVLSVLLNCLSVVVNVVSVVQNVCVVVVRHDQLVVLLVSLVVNLVSLLVNLVRLCVTQVPPPDPPVSSVSSNVSSVSSNVSSVSSVVSNVVSVPVD

Nearest PDB structures (foldseek):
  5nqm-assembly1_A  TM=5.990E-01  e=3.022E-01  Methylosinus trichosporium OB3b
  6qvh-assembly1_A  TM=6.155E-01  e=3.895E-01  Streptomyces lividans 1326
  6q58-assembly1_A  TM=6.017E-01  e=6.808E-01  Streptomyces lividans 1326
  6ek9-assembly1_A  TM=5.853E-01  e=8.341E-01  Streptomyces lividans
  6q6b-assembly1_A  TM=6.138E-01  e=9.714E-01  Streptomyces lividans 1326

Sequence (256 aa):
MPVSRLTVVKFAELILAIVIAFIHNSTFEASGTFELYLLAATFGGFAIIVIGTFLGHITGNPVNRSVDLFYCVVGAILYILSAYFSYQRFQGWTYDKSHANLGLTKSALSLIQGIVFIVDGFFTFKLEMPVSRLTVVKFAELILAIVIAFIHNSTFEASGTFELYLLAATFGGFAIIVIGTFLGHITGNPVNRSVDLFYCVVGAILYILSAYFSYQRFQGWTYDKSHANLGLTKSALSLIQGIVFIVDGFFTFKLE

Solvent-accessible surface area (backbone atoms only — not comparable to full-atom values): 12766 Å² total; per-residue (Å²): 126,86,82,46,72,64,53,52,47,48,50,50,50,38,54,49,29,49,53,44,31,55,49,41,72,79,47,79,71,50,91,43,70,68,54,40,41,51,41,26,11,44,31,46,16,44,31,53,52,37,50,39,48,42,53,14,46,76,70,73,46,47,53,39,57,71,38,48,41,49,54,19,54,54,47,19,54,45,27,38,52,38,13,51,51,31,34,71,59,28,74,74,66,87,49,59,68,70,60,23,50,51,31,37,47,45,12,51,51,26,38,51,48,12,51,50,23,48,53,46,31,52,52,57,60,54,81,100,126,84,83,45,73,64,55,51,49,48,49,51,51,36,54,50,29,50,52,45,31,55,49,42,70,79,47,79,70,51,91,43,68,67,54,40,40,51,41,26,11,45,32,45,16,45,30,55,52,38,49,38,46,41,52,14,47,77,70,73,47,47,55,39,57,71,40,48,40,50,52,18,53,55,44,19,54,45,26,38,52,38,13,52,52,31,35,70,56,29,72,71,66,86,48,59,68,71,60,24,51,50,30,38,48,45,12,52,52,26,37,52,48,13,49,51,24,48,53,48,31,52,51,57,61,52,79,101

Secondary structure (DSSP, 8-state):
----HHHHHHHHHHHHHHHHHHHHHH----SSHHHHHHHHHHHHHHHHHHHHHHHHHHTT-PPPHHHHHHHHHHHHHHHHHHHHHHHHHHTT--S-HHHHHHHHHHHHHHHHHHHHHHHHHHHHHHT-/----HHHHHHHHHHHHHHHHHHHHHH----SSHHHHHHHHHHHHHHHHHHHHHHHHHHTT-PPPHHHHHHHHHHHHHHHHHHHHHHHHHHTT--S-HHHHHHHHHHHHHHHHHHHHHHHHHHHHHHT-